Protein AF-A0A6J8EAC5-F1 (afdb_monomer_lite)

Radius of gyration: 39.91 Å; chains: 1; bounding box: 72×38×157 Å

Organism: Mytilus coruscus (NCBI:txid42192)

Secondary structure (DSSP, 8-state):
-HHHHHHHHHHHHHHHHHHHHHHTT-----S-SS--EEES----SHHHHHHHHHHH-SSGGGEEEEEBP--TT-PPPEEEEE----EEPTTEEEEEETTTTEEEEEEPPTTEE--S-EEGGG---TTTTS-SEEPP---STTEEEEE---SSS--EEEE-GGGTEEESSPPPTT---EETTT--EEE---S-TTTEEE-TTS-EEEPPPTTEE--TT-SS-EEPPTT----S------PPP----------PPPP--------------------SSSHHHHHHHHHHHHHHHHHHHHHHHHHHHHHHHHHHHHHHHTSTT--

Foldseek 3Di:
DVVVVVVVVVVVVVVVVVVCVVVVPDDPDLAFPDDKDWDPADDQDPVSLQVVLVVADVDSQQWAWAWADQPPVSDITIIITGGHWDWADWQWAWHAYPVSNHIDTDGFDLQEAGQDIDTNRPCNARPSPGHPGGADDQPPPQKDWPASAGNNGHTKIFGNQQQQKHWPDQDDPPDRIDGPVVTDIDHDDPADPVFWGADSNRDTDGADDPQWHADPPGPDTDGDDPPDDDPDDDDDDDDDDDDDDDDDDDDDDDDDDDDDDDDDDDDDDDDDDDDPPPVVVVVVVVVVVVVVVVVVVVVVVVVVVVVVVVVVVVVVVVVVVPD

pLDDT: mean 74.03, std 21.47, range [26.77, 96.38]

Sequence (323 aa):
MKYINDKKEIIYNILRLLIILHFCGVSDGQGCQQSPKVVASCPQSAYDWIMHAKIVCTESNNYHCLITERHQDNKQNIIECCMKPQNITRGHMPRYNLNKKDLQEIECQEDYYMPTQFPSNRYRDHDVQHCKYMKSNCNMEGMKICNHGSTTTDRSCYCDYKELYVPELPLDPGEHCFSLKDNLCSLRNDCDKNYQELDMMYQCVNICKIGYFRPENEMICRHLPEGTTIAGKVTSEVSVPDNIKPTVKASTPPTSTKDNMVKPEMENQGTKDNHIVALYGVGLVCIATTIGGVVIGIFVLRRYKKASAKKLSMQAQSCDILL

Structure (mmCIF, N/CA/C/O backbone):
data_AF-A0A6J8EAC5-F1
#
_entry.id   AF-A0A6J8EAC5-F1
#
loop_
_atom_site.group_PDB
_atom_site.id
_atom_site.type_symbol
_atom_site.label_atom_id
_atom_site.label_alt_id
_atom_site.label_comp_id
_atom_site.label_asym_id
_atom_site.label_entity_id
_atom_site.label_seq_id
_atom_site.pdbx_PDB_ins_code
_atom_site.Cartn_x
_atom_site.Cartn_y
_atom_site.Cartn_z
_atom_site.occupancy
_atom_site.B_iso_or_equiv
_atom_site.auth_seq_id
_atom_site.auth_comp_id
_atom_site.auth_asym_id
_atom_site.auth_atom_id
_atom_site.pdbx_PDB_model_num
ATOM 1 N N . MET A 1 1 ? -18.678 -19.892 75.626 1.00 50.41 1 MET A N 1
ATOM 2 C CA . MET A 1 1 ? -17.587 -19.917 74.617 1.00 50.41 1 MET A CA 1
ATOM 3 C C . MET A 1 1 ? -18.047 -20.036 73.157 1.00 50.41 1 MET A C 1
ATOM 5 O O . MET A 1 1 ? -17.288 -19.634 72.289 1.00 50.41 1 MET A O 1
ATOM 9 N N . LYS A 1 2 ? -19.276 -20.484 72.847 1.00 47.06 2 LYS A N 1
ATOM 10 C CA . LYS A 1 2 ? -19.769 -20.621 71.455 1.00 47.06 2 LYS A CA 1
ATOM 11 C C . LYS A 1 2 ? -19.897 -19.292 70.677 1.00 47.06 2 LYS A C 1
ATOM 13 O O . LYS A 1 2 ? -19.692 -19.258 69.478 1.00 47.06 2 LYS A O 1
ATOM 18 N N . TYR A 1 3 ? -20.129 -18.183 71.383 1.00 40.34 3 TYR A N 1
ATOM 19 C CA . TYR A 1 3 ? -20.392 -16.858 70.798 1.00 40.34 3 TYR A CA 1
ATOM 20 C C . TYR A 1 3 ? -19.158 -16.138 70.204 1.00 40.34 3 TYR A C 1
ATOM 22 O O . TYR A 1 3 ? -19.299 -15.126 69.522 1.00 40.34 3 TYR A O 1
ATOM 30 N N . ILE A 1 4 ? -17.943 -16.621 70.491 1.00 48.34 4 ILE A N 1
ATOM 31 C CA . ILE A 1 4 ? -16.689 -16.010 70.010 1.00 48.34 4 ILE A CA 1
ATOM 32 C C . ILE A 1 4 ? -16.276 -16.589 68.646 1.00 48.34 4 ILE A C 1
ATOM 34 O O . ILE A 1 4 ? -15.650 -15.881 67.858 1.00 48.34 4 ILE A O 1
ATOM 38 N N . ASN A 1 5 ? -16.673 -17.827 68.329 1.00 51.81 5 ASN A N 1
ATOM 39 C CA . ASN A 1 5 ? -16.356 -18.445 67.038 1.00 51.81 5 ASN A CA 1
ATOM 40 C C . ASN A 1 5 ? -17.147 -17.822 65.877 1.00 51.81 5 ASN A C 1
ATOM 42 O O . ASN A 1 5 ? -16.552 -17.545 64.839 1.00 51.81 5 ASN A O 1
ATOM 46 N N . ASP A 1 6 ? -18.418 -17.468 66.083 1.00 54.91 6 ASP A N 1
ATOM 47 C CA . ASP A 1 6 ? -19.263 -16.901 65.017 1.00 54.91 6 ASP A CA 1
ATOM 48 C C . ASP A 1 6 ? -18.763 -15.530 64.518 1.00 54.91 6 ASP A C 1
ATOM 50 O O . ASP A 1 6 ? -18.907 -15.184 63.347 1.00 54.91 6 ASP A O 1
ATOM 54 N N . LYS A 1 7 ? -18.112 -14.730 65.378 1.00 59.44 7 LYS A N 1
ATOM 55 C CA . LYS A 1 7 ? -17.552 -13.429 64.965 1.00 59.44 7 LYS A CA 1
ATOM 56 C C . LYS A 1 7 ? -16.289 -13.563 64.113 1.00 59.44 7 LYS A C 1
ATOM 58 O O . LYS A 1 7 ? -16.057 -12.712 63.255 1.00 59.44 7 LYS A O 1
ATOM 63 N N . LYS A 1 8 ? -15.481 -14.606 64.331 1.00 68.12 8 LYS A N 1
ATOM 64 C CA . LYS A 1 8 ? -14.262 -14.843 63.540 1.00 68.12 8 LYS A CA 1
ATOM 65 C C . LYS A 1 8 ? -14.602 -15.241 62.108 1.00 68.12 8 LYS A C 1
ATOM 67 O O . LYS A 1 8 ? -13.950 -14.771 61.181 1.00 68.12 8 LYS A O 1
ATOM 72 N N . GLU A 1 9 ? -15.656 -16.029 61.930 1.00 74.38 9 GLU A N 1
ATOM 73 C CA . GLU A 1 9 ? -16.103 -16.479 60.612 1.00 74.38 9 GLU A CA 1
ATOM 74 C C . GLU A 1 9 ? -16.663 -15.322 59.766 1.00 74.38 9 GLU A C 1
ATOM 76 O O . GLU A 1 9 ? -16.347 -15.194 58.583 1.00 74.38 9 GLU A O 1
ATOM 81 N N . ILE A 1 10 ? -17.408 -14.400 60.388 1.00 74.50 10 ILE A N 1
ATOM 82 C CA . ILE A 1 10 ? -17.924 -13.199 59.712 1.00 74.50 10 ILE A CA 1
ATOM 83 C C . ILE A 1 10 ? -16.780 -12.276 59.271 1.00 74.50 10 ILE A C 1
ATOM 85 O O . ILE A 1 10 ? -16.777 -11.807 58.133 1.00 74.50 10 ILE A O 1
ATOM 89 N N . ILE A 1 11 ? -15.790 -12.034 60.138 1.00 78.62 11 ILE A N 1
ATOM 90 C CA . ILE A 1 11 ? -14.633 -11.191 59.794 1.00 78.62 11 ILE A CA 1
ATOM 91 C C . ILE A 1 11 ? -13.816 -11.837 58.672 1.00 78.62 11 ILE A C 1
ATOM 93 O O . ILE A 1 11 ? -13.435 -11.145 57.731 1.00 78.62 11 ILE A O 1
ATOM 97 N N . TYR A 1 12 ? -13.604 -13.155 58.724 1.00 80.81 12 TYR A N 1
ATOM 98 C CA . TYR A 1 12 ? -12.891 -13.893 57.681 1.00 80.81 12 TYR A CA 1
ATOM 99 C C . TYR A 1 12 ? -13.599 -13.800 56.321 1.00 80.81 12 TYR A C 1
ATOM 101 O O . TYR A 1 12 ? -12.957 -13.526 55.308 1.00 80.81 12 TYR A O 1
ATOM 109 N N . ASN A 1 13 ? -14.927 -13.936 56.297 1.00 75.56 13 ASN A N 1
ATOM 110 C CA . ASN A 1 13 ? -15.711 -13.821 55.067 1.00 75.56 13 ASN A CA 1
ATOM 111 C C . ASN A 1 13 ? -15.709 -12.394 54.492 1.00 75.56 13 ASN A C 1
ATOM 113 O O . ASN A 1 13 ? -15.615 -12.237 53.276 1.00 75.56 13 ASN A O 1
ATOM 117 N N . ILE A 1 14 ? -15.736 -11.357 55.338 1.00 79.62 14 ILE A N 1
ATOM 118 C CA . ILE A 1 14 ? -15.609 -9.958 54.890 1.00 79.62 14 ILE A CA 1
ATOM 119 C C . ILE A 1 14 ? -14.205 -9.691 54.335 1.00 79.62 14 ILE A C 1
ATOM 121 O O . ILE A 1 14 ? -14.078 -9.097 53.265 1.00 79.62 14 ILE A O 1
ATOM 125 N N . LEU A 1 15 ? -13.153 -10.164 55.011 1.00 81.56 15 LEU A N 1
ATOM 126 C CA . LEU A 1 15 ? -11.775 -9.994 54.544 1.00 81.56 15 LEU A CA 1
ATOM 127 C C . LEU A 1 15 ? -11.549 -10.711 53.207 1.00 81.56 15 LEU A C 1
ATOM 129 O O . LEU A 1 15 ? -10.947 -10.147 52.300 1.00 81.56 15 LEU A O 1
ATOM 133 N N . ARG A 1 16 ? -12.091 -11.925 53.053 1.00 79.25 16 ARG A N 1
ATOM 134 C CA . ARG A 1 16 ? -12.040 -12.687 51.800 1.00 79.25 16 ARG A CA 1
ATOM 135 C C . ARG A 1 16 ? -12.755 -11.954 50.665 1.00 79.25 16 ARG A C 1
ATOM 137 O O . ARG A 1 16 ? -12.235 -11.922 49.555 1.00 79.25 16 ARG A O 1
ATOM 144 N N . LEU A 1 17 ? -13.899 -11.324 50.942 1.00 72.88 17 LEU A N 1
ATOM 145 C CA . LEU A 1 17 ? -14.623 -10.516 49.958 1.00 72.88 17 LEU A CA 1
ATOM 146 C C . LEU A 1 17 ? -13.822 -9.271 49.543 1.00 72.88 17 LEU A C 1
ATOM 148 O O . LEU A 1 17 ? -13.752 -8.957 48.360 1.00 72.88 17 LEU A O 1
ATOM 152 N N . LEU A 1 18 ? -13.180 -8.593 50.500 1.00 72.94 18 LEU A N 1
ATOM 153 C CA . LEU A 1 18 ? -12.336 -7.421 50.240 1.00 72.94 18 LEU A CA 1
ATOM 154 C C . LEU A 1 18 ? -11.072 -7.779 49.449 1.00 72.94 18 LEU A C 1
ATOM 156 O O . LEU A 1 18 ? -10.700 -7.042 48.543 1.00 72.94 18 LEU A O 1
ATOM 160 N N . ILE A 1 19 ? -10.456 -8.929 49.737 1.00 71.81 19 ILE A N 1
ATOM 161 C CA . ILE A 1 19 ? -9.318 -9.463 48.977 1.00 71.81 19 ILE A CA 1
ATOM 162 C C . ILE A 1 19 ? -9.752 -9.797 47.544 1.00 71.81 19 ILE A C 1
ATOM 164 O O . ILE A 1 19 ? -9.085 -9.380 46.605 1.00 71.81 19 ILE A O 1
ATOM 168 N N . ILE A 1 20 ? -10.894 -10.466 47.343 1.00 65.75 20 ILE A N 1
ATOM 169 C CA . ILE A 1 20 ? -11.421 -10.741 45.993 1.00 65.75 20 ILE A CA 1
ATOM 170 C C . ILE A 1 20 ? -11.697 -9.429 45.239 1.00 65.75 20 ILE A C 1
ATOM 172 O O . ILE A 1 20 ? -11.328 -9.304 44.076 1.00 65.75 20 ILE A O 1
ATOM 176 N N . LEU A 1 21 ? -12.267 -8.420 45.903 1.00 56.34 21 LEU A N 1
ATOM 177 C CA . LEU A 1 21 ? -12.517 -7.106 45.301 1.00 56.34 21 LEU A CA 1
ATOM 178 C C . LEU A 1 21 ? -11.226 -6.339 44.964 1.00 56.34 21 LEU A C 1
ATOM 180 O O . LEU A 1 21 ? -11.194 -5.637 43.958 1.00 56.34 21 LEU A O 1
ATOM 184 N N . HIS A 1 22 ? -10.163 -6.473 45.761 1.00 55.34 22 HIS A N 1
ATOM 185 C CA . HIS A 1 22 ? -8.866 -5.845 45.476 1.00 55.34 22 HIS A CA 1
ATOM 186 C C . HIS A 1 22 ? -8.082 -6.569 44.374 1.00 55.34 22 HIS A C 1
ATOM 188 O O . HIS A 1 22 ? -7.574 -5.919 43.466 1.00 55.34 22 HIS A O 1
ATOM 194 N N . PHE A 1 23 ? -8.014 -7.902 44.402 1.00 51.19 23 PHE A N 1
ATOM 195 C CA . PHE A 1 23 ? -7.230 -8.669 43.427 1.00 51.19 23 PHE A CA 1
ATOM 196 C C . PHE A 1 23 ? -7.932 -8.840 42.073 1.00 51.19 23 PHE A C 1
ATOM 198 O O . PHE A 1 23 ? -7.253 -9.001 41.064 1.00 51.19 23 PHE A O 1
ATOM 205 N N . CYS A 1 24 ? -9.262 -8.729 42.001 1.00 47.31 24 CYS A N 1
ATOM 206 C CA . CYS A 1 24 ? -9.967 -8.641 40.717 1.00 47.31 24 CYS A CA 1
ATOM 207 C C . CYS A 1 24 ? -10.002 -7.215 40.130 1.00 47.31 24 CYS A C 1
ATOM 209 O O . CYS A 1 24 ? -10.423 -7.054 38.988 1.00 47.31 24 CYS A O 1
ATOM 211 N N . GLY A 1 25 ? -9.579 -6.189 40.882 1.00 41.72 25 GLY A N 1
ATOM 212 C CA . GLY A 1 25 ? -9.633 -4.782 40.464 1.00 41.72 25 GLY A CA 1
ATOM 213 C C . GLY A 1 25 ? -8.351 -4.224 39.836 1.00 41.72 25 GLY A C 1
ATOM 214 O O . GLY A 1 25 ? -8.406 -3.176 39.201 1.00 41.72 25 GLY A O 1
ATOM 215 N N . VAL A 1 26 ? -7.210 -4.905 39.980 1.00 40.75 26 VAL A N 1
ATOM 216 C CA . VAL A 1 26 ? -5.909 -4.429 39.475 1.00 40.75 26 VAL A CA 1
ATOM 217 C C . VAL A 1 26 ? -5.370 -5.425 38.458 1.00 40.75 26 VAL A C 1
ATOM 219 O O . VAL A 1 26 ? -4.472 -6.217 38.721 1.00 40.75 26 VAL A O 1
ATOM 222 N N . SER A 1 27 ? -5.980 -5.419 37.278 1.00 42.47 27 SER A N 1
ATOM 223 C CA . SER A 1 27 ? -5.312 -5.906 36.076 1.00 42.47 27 SER A CA 1
ATOM 224 C C . SER A 1 27 ? -4.815 -4.672 35.333 1.00 42.47 27 SER A C 1
ATOM 226 O O . SER A 1 27 ? -5.574 -4.081 34.572 1.00 42.47 27 SER A O 1
ATOM 228 N N . ASP A 1 28 ? -3.546 -4.301 35.507 1.00 40.62 28 ASP A N 1
ATOM 229 C CA . ASP A 1 28 ? -2.833 -3.334 34.646 1.00 40.62 28 ASP A CA 1
ATOM 230 C C . ASP A 1 28 ? -2.599 -3.892 33.223 1.00 40.62 28 ASP A C 1
ATOM 232 O O . ASP A 1 28 ? -1.640 -3.561 32.527 1.00 40.62 28 ASP A O 1
ATOM 236 N N . GLY A 1 29 ? -3.484 -4.779 32.770 1.00 42.41 29 GLY A N 1
ATOM 237 C CA . GLY A 1 29 ? -3.500 -5.263 31.411 1.00 42.41 29 GLY A CA 1
ATOM 238 C C . GLY A 1 29 ? -4.110 -4.188 30.533 1.00 42.41 29 GLY A C 1
ATOM 239 O O . GLY A 1 29 ? -5.258 -3.794 30.726 1.00 42.41 29 GLY A O 1
ATOM 240 N N . GLN A 1 30 ? -3.378 -3.793 29.498 1.00 51.53 30 GLN A N 1
ATOM 241 C CA . GLN A 1 30 ? -3.865 -3.069 28.319 1.00 51.53 30 GLN A CA 1
ATOM 242 C C . GLN A 1 30 ? -4.931 -3.864 27.522 1.00 51.53 30 GLN A C 1
ATOM 244 O O . GLN A 1 30 ? -5.083 -3.682 26.317 1.00 51.53 30 GLN A O 1
ATOM 249 N N . GLY A 1 31 ? -5.647 -4.776 28.180 1.00 51.94 31 GLY A N 1
ATOM 250 C CA . GLY A 1 31 ? -6.733 -5.553 27.626 1.00 51.94 31 GLY A CA 1
ATOM 251 C C . GLY A 1 31 ? -8.043 -4.779 27.663 1.00 51.94 31 GLY A C 1
ATOM 252 O O . GLY A 1 31 ? -8.176 -3.716 28.272 1.00 51.94 31 GLY A O 1
ATOM 253 N N . CYS A 1 32 ? -9.027 -5.321 26.967 1.00 53.94 32 CYS A N 1
ATOM 254 C CA . CYS A 1 32 ? -10.319 -4.684 26.803 1.00 53.94 32 CYS A CA 1
ATOM 255 C C . CYS A 1 32 ? -11.001 -4.470 28.164 1.00 53.94 32 CYS A C 1
ATOM 257 O O . CYS A 1 32 ? -11.176 -5.420 28.926 1.00 53.94 32 CYS A O 1
ATOM 259 N N . GLN A 1 33 ? -11.428 -3.235 28.454 1.00 57.44 33 GLN A N 1
ATOM 260 C CA . GLN A 1 33 ? -12.152 -2.897 29.694 1.00 57.44 33 GLN A CA 1
ATOM 261 C C . GLN A 1 33 ? -13.491 -3.647 29.807 1.00 57.44 33 GLN A C 1
ATOM 263 O O . GLN A 1 33 ? -14.035 -3.807 30.896 1.00 57.44 33 GLN A O 1
ATOM 268 N N . GLN A 1 34 ? -14.008 -4.122 28.673 1.00 65.06 34 GLN A N 1
ATOM 269 C CA . GLN A 1 34 ? -15.139 -5.034 28.563 1.00 65.06 34 GLN A CA 1
ATOM 270 C C . GLN A 1 34 ? -14.709 -6.284 27.792 1.00 65.06 34 GLN A C 1
ATOM 272 O O . GLN A 1 34 ? -13.817 -6.217 26.947 1.00 65.06 34 GLN A O 1
ATOM 277 N N . SER A 1 35 ? -15.348 -7.424 28.064 1.00 72.69 35 SER A N 1
ATOM 278 C CA . SER A 1 35 ? -15.047 -8.666 27.341 1.00 72.69 35 SER A CA 1
ATOM 279 C C . SER A 1 35 ? -15.262 -8.476 25.830 1.00 72.69 35 SER A C 1
ATOM 281 O O . SER A 1 35 ? -16.306 -7.942 25.453 1.00 72.69 35 SER A O 1
ATOM 283 N N . PRO A 1 36 ? -14.315 -8.901 24.968 1.00 84.94 36 PRO A N 1
ATOM 284 C CA . PRO A 1 36 ? -14.463 -8.803 23.519 1.00 84.94 36 PRO A CA 1
ATOM 285 C C . PRO A 1 36 ? -15.744 -9.488 23.049 1.00 84.94 36 PRO A C 1
ATOM 287 O O . PRO A 1 36 ? -16.059 -10.596 23.495 1.00 84.94 36 PRO A O 1
ATOM 290 N N . LYS A 1 37 ? -16.467 -8.849 22.131 1.00 89.00 37 LYS A N 1
ATOM 291 C CA . LYS A 1 37 ? -17.713 -9.378 21.573 1.00 89.00 37 LYS A CA 1
ATOM 292 C C . LYS A 1 37 ? -17.513 -9.728 20.106 1.00 89.00 37 LYS A C 1
ATOM 294 O O . LYS A 1 37 ? -17.143 -8.864 19.324 1.00 89.00 37 LYS A O 1
ATOM 299 N N . VAL A 1 38 ? -17.793 -10.972 19.723 1.00 89.06 38 VAL A N 1
ATOM 300 C CA . VAL A 1 38 ? -17.801 -11.377 18.309 1.00 89.06 38 VAL A CA 1
ATOM 301 C C . VAL A 1 38 ? -19.020 -10.769 17.613 1.00 89.06 38 VAL A C 1
ATOM 303 O O . VAL A 1 38 ? -20.137 -10.852 18.131 1.00 89.06 38 VAL A O 1
ATOM 306 N N . VAL A 1 39 ? -18.808 -10.170 16.444 1.00 89.69 39 VAL A N 1
ATOM 307 C CA . VAL A 1 39 ? -19.848 -9.543 15.620 1.00 89.69 39 VAL A CA 1
ATOM 308 C C . VAL A 1 39 ? -19.752 -9.999 14.167 1.00 89.69 39 VAL A C 1
ATOM 310 O O . VAL A 1 39 ? -18.729 -10.523 13.733 1.00 89.69 39 VAL A O 1
ATOM 313 N N . ALA A 1 40 ? -20.833 -9.806 13.411 1.00 86.88 40 ALA A N 1
ATOM 314 C CA . ALA A 1 40 ? -20.882 -10.169 11.996 1.00 86.88 40 ALA A CA 1
ATOM 315 C C . ALA A 1 40 ? -20.128 -9.174 11.095 1.00 86.88 40 ALA A C 1
ATOM 317 O O . ALA A 1 40 ? -19.573 -9.572 10.077 1.00 86.88 40 ALA A O 1
ATOM 318 N N . SER A 1 41 ? -20.112 -7.889 11.458 1.00 87.56 41 SER A N 1
ATOM 319 C CA . SER A 1 41 ? -19.508 -6.818 10.662 1.00 87.56 41 SER A CA 1
ATOM 320 C C . SER A 1 41 ? -19.226 -5.587 11.516 1.00 87.56 41 SER A C 1
ATOM 322 O O . SER A 1 41 ? -19.943 -5.332 12.483 1.00 87.56 41 SER A O 1
ATOM 324 N N . CYS A 1 42 ? -18.242 -4.786 11.112 1.00 88.88 42 CYS A N 1
ATOM 325 C CA . CYS A 1 42 ? -18.003 -3.474 11.707 1.00 88.88 42 CYS A CA 1
ATOM 326 C C . CYS A 1 42 ? -18.975 -2.407 11.174 1.00 88.88 42 CYS A C 1
ATOM 328 O O . CYS A 1 42 ? -19.500 -2.563 10.064 1.00 88.88 42 CYS A O 1
ATOM 330 N N . PRO A 1 43 ? -19.194 -1.308 11.925 1.00 89.50 43 PRO A N 1
ATOM 331 C CA . PRO A 1 43 ? -19.920 -0.144 11.425 1.00 89.50 43 PRO A CA 1
ATOM 332 C C . PRO A 1 43 ? -19.289 0.386 10.133 1.00 89.50 43 PRO A C 1
ATOM 334 O O . PRO A 1 43 ? -18.076 0.576 10.072 1.00 89.50 43 PRO A O 1
ATOM 337 N N . GLN A 1 44 ? -20.115 0.622 9.114 1.00 86.00 44 GLN A N 1
ATOM 338 C CA . GLN A 1 44 ? -19.647 0.943 7.760 1.00 86.00 44 GLN A CA 1
ATOM 339 C C . GLN A 1 44 ? -19.443 2.446 7.541 1.00 86.00 44 GLN A C 1
ATOM 341 O O . GLN A 1 44 ? -18.589 2.845 6.761 1.00 86.00 44 GLN A O 1
ATOM 346 N N . SER A 1 45 ? -20.206 3.306 8.222 1.00 87.06 45 SER A N 1
ATOM 347 C CA . SER A 1 45 ? -20.050 4.756 8.101 1.00 87.06 45 SER A CA 1
ATOM 348 C C . SER A 1 45 ? -19.329 5.357 9.307 1.00 87.06 45 SER A C 1
ATOM 350 O O . SER A 1 45 ? -19.379 4.840 10.426 1.00 87.06 45 SER A O 1
ATOM 352 N N . ALA A 1 46 ? -18.686 6.511 9.106 1.00 85.69 46 ALA A N 1
ATOM 353 C CA . ALA A 1 46 ? -18.068 7.253 10.203 1.00 85.69 46 ALA A CA 1
ATOM 354 C C . ALA A 1 46 ? -19.090 7.678 11.274 1.00 85.69 46 ALA A C 1
ATOM 356 O O . ALA A 1 46 ? -18.744 7.742 12.454 1.00 85.69 46 ALA A O 1
ATOM 357 N N . TYR A 1 47 ? -20.334 7.958 10.870 1.00 89.06 47 TYR A N 1
ATOM 358 C CA . TYR A 1 47 ? -21.417 8.309 11.784 1.00 89.06 47 TYR A CA 1
ATOM 359 C C . TYR A 1 47 ? -21.835 7.108 12.641 1.00 89.06 47 TYR A C 1
ATOM 361 O O . TYR A 1 47 ? -21.849 7.216 13.869 1.00 89.06 47 TYR A O 1
ATOM 369 N N . ASP A 1 48 ? -22.077 5.952 12.012 1.00 90.06 48 ASP A N 1
ATOM 370 C CA . ASP A 1 48 ? -22.445 4.717 12.716 1.00 90.06 48 ASP A CA 1
ATOM 371 C C . ASP A 1 48 ? -21.340 4.288 13.671 1.00 90.06 48 ASP A C 1
ATOM 373 O O . ASP A 1 48 ? -21.619 3.909 14.802 1.00 90.06 48 ASP A O 1
ATOM 377 N N . TRP A 1 49 ? -20.077 4.430 13.259 1.00 89.44 49 TRP A N 1
ATOM 378 C CA . TRP A 1 49 ? -18.933 4.160 14.122 1.00 89.44 49 TRP A CA 1
ATOM 379 C C . TRP A 1 49 ? -18.981 4.988 15.406 1.00 89.44 49 TRP A C 1
ATOM 381 O O . TRP A 1 49 ? -18.810 4.450 16.495 1.00 89.44 49 TRP A O 1
ATOM 391 N N . ILE A 1 50 ? -19.227 6.297 15.300 1.00 89.19 50 ILE A N 1
ATOM 392 C CA . ILE A 1 50 ? -19.279 7.194 16.464 1.00 89.19 50 ILE A CA 1
ATOM 393 C C . ILE A 1 50 ? -20.468 6.851 17.364 1.00 89.19 50 ILE A C 1
ATOM 395 O O . ILE A 1 50 ? -20.322 6.835 18.588 1.00 89.19 50 ILE A O 1
ATOM 399 N N . MET A 1 51 ? -21.639 6.599 16.780 1.00 91.81 51 MET A N 1
ATOM 400 C CA . MET A 1 51 ? -22.845 6.274 17.542 1.00 91.81 51 MET A CA 1
ATOM 401 C C . MET A 1 51 ? -22.715 4.925 18.244 1.00 91.81 51 MET A C 1
ATOM 403 O O . MET A 1 51 ? -22.972 4.830 19.443 1.00 91.81 51 MET A O 1
ATOM 407 N N . HIS A 1 52 ? -22.234 3.912 17.531 1.00 91.44 52 HIS A N 1
ATOM 408 C CA . HIS A 1 52 ? -22.014 2.576 18.072 1.00 91.44 52 HIS A CA 1
ATOM 409 C C . HIS A 1 52 ? -20.926 2.572 19.148 1.00 91.44 52 HIS A C 1
ATOM 411 O O . HIS A 1 52 ? -21.119 2.000 20.220 1.00 91.44 52 HIS A O 1
ATOM 417 N N . ALA A 1 53 ? -19.837 3.318 18.943 1.00 92.00 53 ALA A N 1
ATOM 418 C CA . ALA A 1 53 ? -18.776 3.475 19.934 1.00 92.00 53 ALA A CA 1
ATOM 419 C C . ALA A 1 53 ? -19.277 4.041 21.273 1.00 92.00 53 ALA A C 1
ATOM 421 O O . ALA A 1 53 ? -18.788 3.621 22.317 1.00 92.00 53 ALA A O 1
ATOM 422 N N . LYS A 1 54 ? -20.254 4.962 21.260 1.00 91.62 54 LYS A N 1
ATOM 423 C CA . LYS A 1 54 ? -20.877 5.514 22.482 1.00 91.62 54 LYS A CA 1
ATOM 424 C C . LYS A 1 54 ? -21.788 4.518 23.203 1.00 91.62 54 LYS A C 1
ATOM 426 O O . LYS A 1 54 ? -22.017 4.671 24.398 1.00 91.62 54 LYS A O 1
ATOM 431 N N . ILE A 1 55 ? -22.348 3.551 22.476 1.00 90.31 55 ILE A N 1
ATOM 432 C CA . ILE A 1 55 ? -23.210 2.504 23.040 1.00 90.31 55 ILE A CA 1
ATOM 433 C C . ILE A 1 55 ? -22.352 1.410 23.678 1.00 90.31 55 ILE A C 1
ATOM 435 O O . ILE A 1 55 ? -22.678 0.920 24.756 1.00 90.31 55 ILE A O 1
ATOM 439 N N . VAL A 1 56 ? -21.260 1.030 23.011 1.00 89.44 56 VAL A N 1
ATOM 440 C CA . VAL A 1 56 ? -20.398 -0.079 23.437 1.00 89.44 56 VAL A CA 1
ATOM 441 C C . VAL A 1 56 ? -19.391 0.367 24.502 1.00 89.44 56 VAL A C 1
ATOM 443 O O . VAL A 1 56 ? -19.232 -0.306 25.519 1.00 89.44 56 VAL A O 1
ATOM 446 N N . CYS A 1 57 ? -18.731 1.512 24.312 1.00 89.75 57 CYS A N 1
ATOM 447 C CA . CYS A 1 57 ? -17.660 1.977 25.190 1.00 89.75 57 CYS A CA 1
ATOM 448 C C . CYS A 1 57 ? -18.050 3.236 25.971 1.00 89.75 57 CYS A C 1
ATOM 450 O O . CYS A 1 57 ? -18.644 4.163 25.428 1.00 89.75 57 CYS A O 1
ATOM 452 N N . THR A 1 58 ? -17.613 3.314 27.233 1.00 87.44 58 THR A N 1
ATOM 453 C CA . THR A 1 58 ? -17.742 4.524 28.068 1.00 87.44 58 THR A CA 1
ATOM 454 C C . THR A 1 58 ? -17.054 5.728 27.422 1.00 87.44 58 THR A C 1
ATOM 456 O O . THR A 1 58 ? -17.570 6.841 27.441 1.00 87.44 58 THR A O 1
ATOM 459 N N . GLU A 1 59 ? -15.891 5.489 26.814 1.00 88.50 59 GLU A N 1
ATOM 460 C CA . GLU A 1 59 ? -15.165 6.462 26.007 1.00 88.50 59 GLU A CA 1
ATOM 461 C C . GLU A 1 59 ? -15.184 6.000 24.550 1.00 88.50 59 GLU A C 1
ATOM 463 O O . GLU A 1 59 ? -14.547 5.006 24.195 1.00 88.50 59 GLU A O 1
ATOM 468 N N . SER A 1 60 ? -15.875 6.742 23.681 1.00 87.38 60 SER A N 1
ATOM 469 C CA . SER A 1 60 ? -16.007 6.391 22.259 1.00 87.38 60 SER A CA 1
ATOM 470 C C . SER A 1 60 ? -14.662 6.297 21.531 1.00 87.38 60 SER A C 1
ATOM 472 O O . SER A 1 60 ? -14.539 5.588 20.537 1.00 87.38 60 SER A O 1
ATOM 474 N N . ASN A 1 61 ? -13.635 6.989 22.030 1.00 90.00 61 ASN A N 1
ATOM 475 C CA . ASN A 1 61 ? -12.286 6.933 21.472 1.00 90.00 61 ASN A CA 1
ATOM 476 C C . ASN A 1 61 ? -11.588 5.590 21.732 1.00 90.00 61 ASN A C 1
ATOM 478 O O . ASN A 1 61 ? -10.642 5.277 21.019 1.00 90.00 61 ASN A O 1
ATOM 482 N N . ASN A 1 62 ? -12.052 4.788 22.690 1.00 92.19 62 ASN A N 1
ATOM 483 C CA . ASN A 1 62 ? -11.473 3.478 22.994 1.00 92.19 62 ASN A CA 1
ATOM 484 C C . ASN A 1 62 ? -12.119 2.347 22.181 1.00 92.19 62 ASN A C 1
ATOM 486 O O . ASN A 1 62 ? -11.699 1.195 22.274 1.00 92.19 62 ASN A O 1
ATOM 490 N N . TYR A 1 63 ? -13.147 2.650 21.390 1.00 92.62 63 TYR A N 1
ATOM 491 C CA . TYR A 1 63 ? -13.835 1.649 20.591 1.00 92.62 63 TYR A CA 1
ATOM 492 C C . TYR A 1 63 ? -12.984 1.177 19.411 1.00 92.62 63 TYR A C 1
ATOM 494 O O . TYR A 1 63 ? -12.437 1.981 18.650 1.00 92.62 63 TYR A O 1
ATOM 502 N N . HIS A 1 64 ? -12.929 -0.139 19.253 1.00 92.25 64 HIS A N 1
ATOM 503 C CA . HIS A 1 64 ? -12.268 -0.830 18.161 1.00 92.25 64 HIS A CA 1
ATOM 504 C C . HIS A 1 64 ? -13.199 -1.898 17.599 1.00 92.25 64 HIS A C 1
ATOM 506 O O . HIS A 1 64 ? -13.899 -2.580 18.350 1.00 92.25 64 HIS A O 1
ATOM 512 N N . CYS A 1 65 ? -13.141 -2.078 16.284 1.00 91.50 65 CYS A N 1
ATOM 513 C CA . CYS A 1 65 ? -13.728 -3.217 15.602 1.00 91.50 65 CYS A CA 1
ATOM 514 C C . CYS A 1 65 ? -12.648 -3.841 14.718 1.00 91.50 65 CYS A C 1
ATOM 516 O O . CYS A 1 65 ? -12.207 -3.223 13.751 1.00 91.50 65 CYS A O 1
ATOM 518 N N . LEU A 1 66 ? -12.138 -5.002 15.127 1.00 91.12 66 LEU A N 1
ATOM 519 C CA . LEU A 1 66 ? -10.913 -5.602 14.594 1.00 91.12 66 LEU A CA 1
ATOM 520 C C . LEU A 1 66 ? -11.154 -7.059 14.227 1.00 91.12 66 LEU A C 1
ATOM 522 O O . LEU A 1 66 ? -11.971 -7.740 14.844 1.00 91.12 66 LEU A O 1
ATOM 526 N N . ILE A 1 67 ? -10.390 -7.566 13.266 1.00 89.44 67 ILE A N 1
ATOM 527 C CA . ILE A 1 67 ? -10.346 -9.004 13.011 1.00 89.44 67 ILE A CA 1
ATOM 528 C C . ILE A 1 67 ? -9.431 -9.708 14.010 1.00 89.44 67 ILE A C 1
ATOM 530 O O . ILE A 1 67 ? -8.414 -9.167 14.459 1.00 89.44 67 ILE A O 1
ATOM 534 N N . THR A 1 68 ? -9.785 -10.944 14.335 1.00 87.50 68 THR A N 1
ATOM 535 C CA . THR A 1 68 ? -8.943 -11.828 15.133 1.00 87.50 68 THR A CA 1
ATOM 536 C C . THR A 1 68 ? -7.883 -12.495 14.270 1.00 87.50 68 THR A C 1
ATOM 538 O O . THR A 1 68 ? -8.011 -12.616 13.047 1.00 87.50 68 THR A O 1
ATOM 541 N N . GLU A 1 69 ? -6.842 -12.996 14.924 1.00 76.19 69 GLU A N 1
ATOM 542 C CA . GLU A 1 69 ? -5.946 -13.963 14.302 1.00 76.19 69 GLU A CA 1
ATOM 543 C C . GLU A 1 69 ? -6.732 -15.190 13.804 1.00 76.19 69 GLU A C 1
ATOM 545 O O . GLU A 1 69 ? -7.744 -15.596 14.390 1.00 76.19 69 GLU A O 1
ATOM 550 N N . ARG A 1 70 ? -6.289 -15.749 12.674 1.00 67.56 70 ARG A N 1
ATOM 551 C CA . ARG A 1 70 ? -6.897 -16.924 12.052 1.00 67.56 70 ARG A CA 1
ATOM 552 C C . ARG A 1 70 ? -6.516 -18.135 12.909 1.00 67.56 70 ARG A C 1
ATOM 554 O O . ARG A 1 70 ? -5.375 -18.580 12.867 1.00 67.56 70 ARG A O 1
ATOM 561 N N . HIS A 1 71 ? -7.442 -18.620 13.736 1.00 55.41 71 HIS A N 1
ATOM 562 C CA . HIS A 1 71 ? -7.206 -19.820 14.545 1.00 55.41 71 HIS A CA 1
ATOM 563 C C . HIS A 1 71 ? -7.273 -21.085 13.670 1.00 55.41 71 HIS A C 1
ATOM 565 O O . HIS A 1 71 ? -7.724 -21.013 12.528 1.00 55.41 71 HIS A O 1
ATOM 571 N N . GLN A 1 72 ? -6.836 -22.230 14.210 1.00 49.41 72 GLN A N 1
ATOM 572 C CA . GLN A 1 72 ? -6.709 -23.544 13.541 1.00 49.41 72 GLN A CA 1
ATOM 573 C C . GLN A 1 72 ? -7.873 -23.950 12.611 1.00 49.41 72 GLN A C 1
ATOM 575 O O . GLN A 1 72 ? -7.643 -24.666 11.642 1.00 49.41 72 GLN A O 1
ATOM 580 N N . ASP A 1 73 ? -9.084 -23.438 12.834 1.00 55.59 73 ASP A N 1
ATOM 581 C CA . ASP A 1 73 ? -10.266 -23.692 11.998 1.00 55.59 73 ASP A CA 1
ATOM 582 C C . ASP A 1 73 ? -10.360 -22.796 10.746 1.00 55.59 73 ASP A C 1
ATOM 584 O O . ASP A 1 73 ? -11.392 -22.754 10.074 1.00 55.59 73 ASP A O 1
ATOM 588 N N . ASN A 1 74 ? -9.311 -22.028 10.440 1.00 60.47 74 ASN A N 1
ATOM 589 C CA . ASN A 1 74 ? -9.213 -21.085 9.322 1.00 60.47 74 ASN A CA 1
ATOM 590 C C . ASN A 1 74 ? -10.245 -19.932 9.332 1.00 60.47 74 ASN A C 1
ATOM 592 O O . ASN A 1 74 ? -10.324 -19.156 8.376 1.00 60.47 74 ASN A O 1
ATOM 596 N N . LYS A 1 75 ? -11.020 -19.780 10.413 1.00 66.75 75 LYS A N 1
ATOM 597 C CA . LYS A 1 75 ? -12.043 -18.735 10.552 1.00 66.75 75 LYS A CA 1
ATOM 598 C C . LYS A 1 75 ? -11.454 -17.468 11.168 1.00 66.75 75 LYS A C 1
ATOM 600 O O . LYS A 1 75 ? -10.901 -17.494 12.265 1.00 66.75 75 LYS A O 1
ATOM 605 N N . GLN A 1 76 ? -11.595 -16.353 10.455 1.00 76.69 76 GLN A N 1
ATOM 606 C CA . GLN A 1 76 ? -11.417 -15.012 11.008 1.00 76.69 76 GLN A CA 1
ATOM 607 C C . GLN A 1 76 ? -12.740 -14.561 11.619 1.00 76.69 76 GLN A C 1
ATOM 609 O O . GLN A 1 76 ? -13.774 -14.611 10.956 1.00 76.69 76 GLN A O 1
ATOM 614 N N . ASN A 1 77 ? -12.698 -14.112 12.870 1.00 86.75 77 ASN A N 1
ATOM 615 C CA . ASN A 1 77 ? -13.835 -13.466 13.511 1.00 86.75 77 ASN A CA 1
ATOM 616 C C . ASN A 1 77 ? -13.616 -11.956 13.513 1.00 86.75 77 ASN A C 1
ATOM 618 O O . ASN A 1 77 ? -12.482 -11.492 13.630 1.00 86.75 77 ASN A O 1
ATOM 622 N N . ILE A 1 78 ? -14.701 -11.197 13.423 1.00 89.31 78 ILE A N 1
ATOM 623 C CA . ILE A 1 78 ? -14.687 -9.764 13.706 1.00 89.31 78 ILE A CA 1
ATOM 624 C C . ILE A 1 78 ? -15.099 -9.596 15.160 1.00 89.31 78 ILE A C 1
ATOM 626 O O . ILE A 1 78 ? -16.054 -10.225 15.622 1.00 89.31 78 ILE A O 1
ATOM 630 N N . ILE A 1 79 ? -14.366 -8.769 15.891 1.00 90.38 79 ILE A N 1
ATOM 631 C CA . ILE A 1 79 ? -14.648 -8.489 17.287 1.00 90.38 79 ILE A CA 1
ATOM 632 C C . ILE A 1 79 ? -14.756 -6.995 17.554 1.00 90.38 79 ILE A C 1
ATOM 634 O O . ILE A 1 79 ? -14.024 -6.181 16.995 1.00 90.38 79 ILE A O 1
ATOM 638 N N . GLU A 1 80 ? -15.636 -6.655 18.480 1.00 91.75 80 GLU A N 1
ATOM 639 C CA . GLU A 1 80 ? -15.744 -5.331 19.067 1.00 91.75 80 GLU A CA 1
ATOM 640 C C . GLU A 1 80 ? -15.124 -5.340 20.454 1.00 91.75 80 GLU A C 1
ATOM 642 O O . GLU A 1 80 ? -15.323 -6.271 21.247 1.00 91.75 80 GLU A O 1
ATOM 647 N N . CYS A 1 81 ? -14.369 -4.291 20.759 1.00 91.00 81 CYS A N 1
ATOM 648 C CA . CYS A 1 81 ? -13.771 -4.138 22.070 1.00 91.00 81 CYS A CA 1
ATOM 649 C C . CYS A 1 81 ? -13.462 -2.683 22.434 1.00 91.00 81 CYS A C 1
ATOM 651 O O . CYS A 1 81 ? -13.350 -1.809 21.575 1.00 91.00 81 CYS A O 1
ATOM 653 N N . CYS A 1 82 ? -13.313 -2.439 23.739 1.00 91.75 82 CYS A N 1
ATOM 654 C CA . CYS A 1 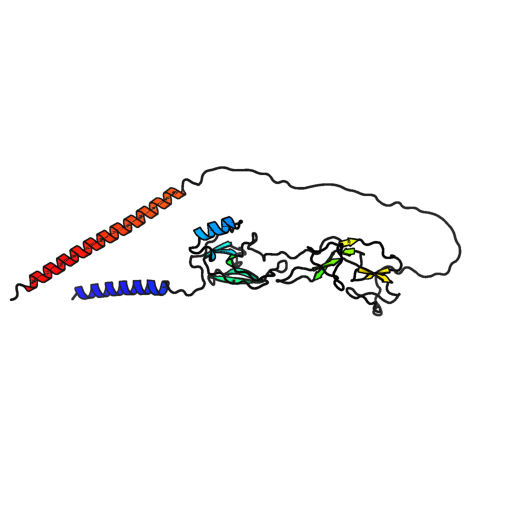82 ? -12.964 -1.138 24.302 1.00 91.75 82 CYS A CA 1
ATOM 655 C C . CYS A 1 82 ? -11.553 -1.189 24.893 1.00 91.75 82 CYS A C 1
ATOM 657 O O . CYS A 1 82 ? -11.361 -1.752 25.971 1.00 91.75 82 CYS A O 1
ATOM 659 N N . MET A 1 83 ? -10.577 -0.599 24.211 1.00 91.00 83 MET A N 1
ATOM 660 C CA . MET A 1 83 ? -9.177 -0.539 24.639 1.00 91.00 83 MET A CA 1
ATOM 661 C C . MET A 1 83 ? -8.559 0.816 24.297 1.00 91.00 83 MET A C 1
ATOM 663 O O . MET A 1 83 ? -9.038 1.520 23.409 1.00 91.00 83 MET A O 1
ATOM 667 N N . LYS A 1 84 ? -7.485 1.196 24.991 1.00 91.94 84 LYS A N 1
ATOM 668 C CA . LYS A 1 84 ? -6.775 2.439 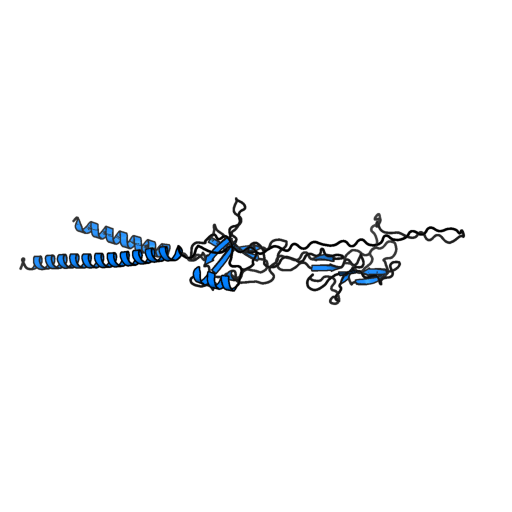24.669 1.00 91.94 84 LYS A CA 1
ATOM 669 C C . LYS A 1 84 ? -6.159 2.334 23.265 1.00 91.94 84 LYS A C 1
ATOM 671 O O . LYS A 1 84 ? -5.516 1.322 22.987 1.00 91.94 84 LYS A O 1
ATOM 676 N N . PRO A 1 85 ? -6.321 3.350 22.397 1.00 92.12 85 PRO A N 1
ATOM 677 C CA . PRO A 1 85 ? -5.714 3.340 21.073 1.00 92.12 85 PRO A CA 1
ATOM 678 C C . PRO A 1 85 ? -4.191 3.226 21.145 1.00 92.12 85 PRO A C 1
ATOM 680 O O . PRO A 1 85 ? -3.551 3.901 21.952 1.00 92.12 85 PRO A O 1
ATOM 683 N N . GLN A 1 86 ? -3.625 2.410 20.263 1.00 93.44 86 GLN A N 1
ATOM 684 C CA . GLN A 1 86 ? -2.186 2.265 20.066 1.00 93.44 86 GLN A CA 1
ATOM 685 C C . GLN A 1 86 ? -1.804 2.816 18.692 1.00 93.44 86 GLN A C 1
ATOM 687 O O . GLN A 1 86 ? -2.603 2.771 17.758 1.00 93.44 86 GLN A O 1
ATOM 692 N N . ASN A 1 87 ? -0.601 3.370 18.560 1.00 94.62 87 ASN A N 1
ATOM 693 C CA . ASN A 1 87 ? -0.131 3.895 17.281 1.00 94.62 87 ASN A CA 1
ATOM 694 C C . ASN A 1 87 ? 0.483 2.775 16.443 1.00 94.62 87 ASN A C 1
ATOM 696 O O . ASN A 1 87 ? 1.593 2.345 16.729 1.00 94.62 87 ASN A O 1
ATOM 700 N N . ILE A 1 88 ? -0.207 2.391 15.375 1.00 94.75 88 ILE A N 1
ATOM 701 C CA . ILE A 1 88 ? 0.195 1.322 14.463 1.00 94.75 88 ILE A CA 1
ATOM 702 C C . ILE A 1 88 ? 1.274 1.823 13.516 1.00 94.75 88 ILE A C 1
ATOM 704 O O . ILE A 1 88 ? 1.121 2.879 12.888 1.00 94.75 88 ILE A O 1
ATOM 708 N N . THR A 1 89 ? 2.374 1.085 13.424 1.00 96.12 89 THR A N 1
ATOM 709 C CA . THR A 1 89 ? 3.507 1.446 12.573 1.00 96.12 89 THR A CA 1
ATOM 710 C C . THR A 1 89 ? 3.149 1.391 11.084 1.00 96.12 89 THR A C 1
ATOM 712 O O . THR A 1 89 ? 2.173 0.770 10.658 1.00 96.12 89 THR A O 1
ATOM 715 N N . ARG A 1 90 ? 3.929 2.099 10.257 1.00 95.88 90 ARG A N 1
ATOM 716 C CA . ARG A 1 90 ? 3.764 2.038 8.796 1.00 95.88 90 ARG A CA 1
ATOM 717 C C . ARG A 1 90 ? 3.971 0.596 8.325 1.00 95.88 90 ARG A C 1
ATOM 719 O O . ARG A 1 90 ? 4.789 -0.130 8.883 1.00 95.88 90 ARG A O 1
ATOM 726 N N . GLY A 1 91 ? 3.224 0.195 7.305 1.00 95.25 91 GLY A N 1
ATOM 727 C CA . GLY A 1 91 ? 3.261 -1.160 6.757 1.00 95.25 91 GLY A CA 1
ATOM 728 C C . GLY A 1 91 ? 2.606 -2.231 7.617 1.00 95.25 91 GLY A C 1
ATOM 729 O O . GLY A 1 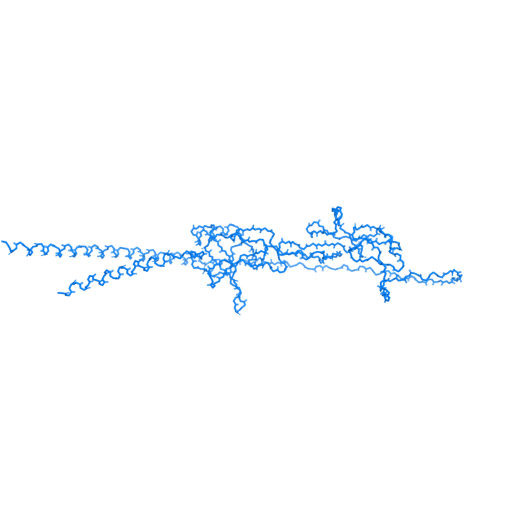91 ? 2.735 -3.408 7.297 1.00 95.25 91 GLY A O 1
ATOM 730 N N . HIS A 1 92 ? 1.875 -1.833 8.659 1.00 94.31 92 HIS A N 1
ATOM 731 C CA . HIS A 1 92 ? 1.159 -2.745 9.538 1.00 94.31 92 HIS A CA 1
ATOM 732 C C . HIS A 1 92 ? -0.322 -2.370 9.660 1.00 94.31 92 HIS A C 1
ATOM 734 O O . HIS A 1 92 ? -0.736 -1.231 9.419 1.00 94.31 92 HIS A O 1
ATOM 740 N N . MET A 1 93 ? -1.125 -3.350 10.064 1.00 92.19 93 MET A N 1
ATOM 741 C CA . MET A 1 93 ? -2.524 -3.196 10.456 1.00 92.19 93 MET A CA 1
ATOM 742 C C . MET A 1 93 ? -2.766 -3.778 11.857 1.00 92.19 93 MET A C 1
ATOM 744 O O . MET A 1 93 ? -2.094 -4.738 12.250 1.00 92.19 93 MET A O 1
ATOM 748 N N . PRO A 1 94 ? -3.730 -3.235 12.622 1.00 92.38 94 PRO A N 1
ATOM 749 C CA . PRO A 1 94 ? -4.087 -3.773 13.925 1.00 92.38 94 PRO A CA 1
ATOM 750 C C . PRO A 1 94 ? -4.941 -5.038 13.793 1.00 92.38 94 PRO A C 1
ATOM 752 O O . PRO A 1 94 ? -5.927 -5.074 13.055 1.00 92.38 94 PRO A O 1
ATOM 755 N N . ARG A 1 95 ? -4.620 -6.054 14.589 1.00 91.12 95 ARG A N 1
ATOM 756 C CA . ARG A 1 95 ? -5.466 -7.225 14.840 1.00 91.12 95 ARG A CA 1
ATOM 757 C C . ARG A 1 95 ? -5.636 -7.446 16.330 1.00 91.12 95 ARG A C 1
ATOM 759 O O . ARG A 1 95 ? -4.835 -6.977 17.134 1.00 91.12 95 ARG A O 1
ATOM 766 N N . TYR A 1 96 ? -6.675 -8.184 16.698 1.00 89.81 96 TYR A N 1
ATOM 767 C CA . TYR A 1 96 ? -6.853 -8.603 18.080 1.00 89.81 96 TYR A CA 1
ATOM 768 C C . TYR A 1 96 ? -6.352 -10.023 18.309 1.00 89.81 96 TYR A C 1
ATOM 770 O O . TYR A 1 96 ? -6.774 -10.965 17.626 1.00 89.81 96 TYR A O 1
ATOM 778 N N . ASN A 1 97 ? -5.498 -10.188 19.314 1.00 87.94 97 ASN A N 1
ATOM 779 C CA . ASN A 1 97 ? -5.028 -11.493 19.738 1.00 87.94 97 ASN A CA 1
ATOM 780 C C . ASN A 1 97 ? -5.944 -12.039 20.841 1.00 87.94 97 ASN A C 1
ATOM 782 O O . ASN A 1 97 ? -5.952 -11.547 21.969 1.00 87.94 97 ASN A O 1
ATOM 786 N N . LEU A 1 98 ? -6.714 -13.087 20.535 1.00 83.81 98 LEU A N 1
ATOM 787 C CA . LEU A 1 98 ? -7.646 -13.690 21.498 1.00 83.81 98 LEU A CA 1
ATOM 788 C C . LEU A 1 98 ? -6.933 -14.314 22.709 1.00 83.81 98 LEU A C 1
ATOM 790 O O . LEU A 1 98 ? -7.481 -14.296 23.812 1.00 83.81 98 LEU A O 1
ATOM 794 N N . ASN A 1 99 ? -5.721 -14.841 22.516 1.00 83.75 99 ASN A N 1
ATOM 795 C CA . ASN A 1 99 ? -4.970 -15.544 23.557 1.00 83.75 99 ASN A CA 1
ATOM 796 C C . ASN A 1 99 ? -4.366 -14.563 24.565 1.00 83.75 99 ASN A C 1
ATOM 798 O O . ASN A 1 99 ? -4.494 -14.748 25.775 1.00 83.75 99 ASN A O 1
ATOM 802 N N . LYS A 1 100 ? -3.740 -13.497 24.060 1.00 85.06 100 LYS A N 1
ATOM 803 C CA . LYS A 1 100 ? -3.123 -12.446 24.880 1.00 85.06 100 LYS A CA 1
ATOM 804 C C . LYS A 1 100 ? -4.111 -11.368 25.331 1.00 85.06 100 LYS A C 1
ATOM 806 O O . LYS A 1 100 ? -3.821 -10.627 26.266 1.00 85.06 100 LYS A O 1
ATOM 811 N N . LYS A 1 101 ? -5.294 -11.324 24.711 1.00 84.50 101 LYS A N 1
ATOM 812 C CA . LYS A 1 101 ? -6.343 -10.316 24.922 1.00 84.50 101 LYS A CA 1
ATOM 813 C C . LYS A 1 101 ? -5.866 -8.884 24.666 1.00 84.50 101 LYS A C 1
ATOM 815 O O . LYS A 1 101 ? -6.366 -7.948 25.293 1.00 84.50 101 LYS A O 1
ATOM 820 N N . ASP A 1 102 ? -4.931 -8.723 23.740 1.00 88.06 102 ASP A N 1
ATOM 821 C CA . ASP A 1 102 ? -4.279 -7.465 23.400 1.00 88.06 102 ASP A CA 1
ATOM 822 C C . ASP A 1 102 ? -4.380 -7.154 21.900 1.00 88.06 102 ASP A C 1
ATOM 824 O O . ASP A 1 102 ? -4.932 -7.917 21.095 1.00 88.06 102 ASP A O 1
ATOM 828 N N . LEU A 1 103 ? -3.891 -5.968 21.547 1.00 90.31 103 LEU A N 1
ATOM 829 C CA . LEU A 1 103 ? -3.725 -5.551 20.168 1.00 90.31 103 LEU A CA 1
ATOM 830 C C . LEU A 1 103 ? -2.366 -6.024 19.655 1.00 90.31 103 LEU A C 1
ATOM 832 O O . LEU A 1 103 ? -1.348 -5.867 20.325 1.00 90.31 103 LEU A O 1
ATOM 836 N N . GLN A 1 104 ? -2.361 -6.552 18.440 1.00 91.06 104 GLN A N 1
ATOM 837 C CA . GLN A 1 104 ? -1.169 -6.998 17.742 1.00 91.06 104 GLN A CA 1
ATOM 838 C C . GLN A 1 104 ? -1.054 -6.278 16.400 1.00 91.06 104 GLN A C 1
ATOM 840 O O . GLN A 1 104 ? -2.030 -6.164 15.660 1.00 91.06 104 GLN A O 1
ATOM 845 N N . GLU A 1 105 ? 0.151 -5.825 16.070 1.00 92.50 105 GLU A N 1
ATOM 846 C CA . GLU A 1 105 ? 0.474 -5.313 14.741 1.00 92.50 105 GLU A CA 1
ATOM 847 C C . GLU A 1 105 ? 0.840 -6.473 13.817 1.00 92.50 105 GLU A C 1
ATOM 849 O O . GLU A 1 105 ? 1.659 -7.324 14.167 1.00 92.50 105 GLU A O 1
ATOM 854 N N . ILE A 1 106 ? 0.214 -6.515 12.643 1.00 91.56 106 ILE A N 1
ATOM 855 C CA . ILE A 1 106 ? 0.480 -7.511 11.607 1.00 91.56 106 ILE A CA 1
ATOM 856 C C . ILE A 1 106 ? 0.895 -6.784 10.340 1.00 91.56 106 ILE A C 1
ATOM 858 O O . ILE A 1 106 ? 0.235 -5.831 9.928 1.00 91.56 106 ILE A O 1
ATOM 862 N N . GLU A 1 107 ? 1.984 -7.243 9.735 1.00 94.12 107 GLU A N 1
ATOM 863 C CA . GLU A 1 107 ? 2.500 -6.701 8.485 1.00 94.12 107 GLU A CA 1
ATOM 864 C C . GLU A 1 107 ? 1.466 -6.824 7.349 1.00 94.12 107 GLU A C 1
ATOM 866 O O . GLU A 1 107 ? 0.680 -7.778 7.286 1.00 94.12 107 GLU A O 1
ATOM 871 N N . CYS A 1 108 ? 1.434 -5.829 6.462 1.00 92.69 108 CYS A N 1
ATOM 872 C CA . CYS A 1 108 ? 0.569 -5.851 5.289 1.00 92.69 108 CYS A CA 1
ATOM 873 C C . CYS A 1 108 ? 0.890 -7.047 4.385 1.00 92.69 108 CYS A C 1
ATOM 875 O O . CYS A 1 108 ? 2.048 -7.396 4.172 1.00 92.69 108 CYS A O 1
ATOM 877 N N . GLN A 1 109 ? -0.152 -7.648 3.811 1.00 91.31 109 GLN A N 1
ATOM 878 C CA . GLN A 1 109 ? 0.007 -8.682 2.790 1.00 91.31 109 GLN A CA 1
ATOM 879 C C . GLN A 1 109 ? 0.680 -8.115 1.534 1.00 91.31 109 GLN A C 1
ATOM 881 O O . GLN A 1 109 ? 0.640 -6.910 1.299 1.00 91.31 109 GLN A O 1
ATOM 886 N N . GLU A 1 110 ? 1.248 -8.996 0.710 1.00 91.12 110 GLU A N 1
ATOM 887 C CA . GLU A 1 110 ? 2.062 -8.634 -0.458 1.00 91.12 110 GLU A CA 1
ATOM 888 C C . GLU A 1 110 ? 1.385 -7.626 -1.402 1.00 91.12 110 GLU A C 1
ATOM 890 O O . GLU A 1 110 ? 2.043 -6.698 -1.872 1.00 91.12 110 GLU A O 1
ATOM 895 N N . ASP A 1 111 ? 0.074 -7.749 -1.617 1.00 92.75 111 ASP A N 1
ATOM 896 C CA . ASP A 1 111 ? -0.696 -6.889 -2.523 1.00 92.75 111 ASP A CA 1
ATOM 897 C C . ASP A 1 111 ? -1.219 -5.595 -1.886 1.00 92.75 111 ASP A C 1
ATOM 899 O O . ASP A 1 111 ? -1.864 -4.793 -2.559 1.00 92.75 111 ASP A O 1
ATOM 903 N N . TYR A 1 112 ? -0.940 -5.353 -0.604 1.00 93.56 112 TYR A N 1
ATOM 904 C CA . TYR A 1 112 ? -1.452 -4.200 0.131 1.00 93.56 112 TYR A CA 1
ATOM 905 C C . TYR A 1 112 ? -0.332 -3.412 0.809 1.00 93.56 112 TYR A C 1
ATOM 907 O O . TYR A 1 112 ? 0.770 -3.906 1.047 1.00 93.56 112 TYR A O 1
ATOM 915 N N . TYR A 1 113 ? -0.615 -2.156 1.138 1.00 94.38 113 TYR A N 1
ATOM 916 C CA . TYR A 1 113 ? 0.335 -1.282 1.809 1.00 94.38 113 TYR A CA 1
ATOM 917 C C . TYR A 1 113 ? -0.348 -0.262 2.726 1.00 94.38 113 TYR A C 1
ATOM 919 O O . TYR A 1 113 ? -1.539 0.045 2.619 1.00 94.38 113 TYR A O 1
ATOM 927 N N . MET A 1 114 ? 0.437 0.269 3.660 1.00 94.06 114 MET A N 1
ATOM 928 C CA . MET A 1 114 ? 0.024 1.269 4.637 1.00 94.06 114 MET A CA 1
ATOM 929 C C . MET A 1 114 ? 1.127 2.332 4.794 1.00 94.06 114 MET A C 1
ATOM 931 O O . MET A 1 114 ? 2.088 2.130 5.540 1.00 94.06 114 MET A O 1
ATOM 935 N N . PRO A 1 115 ? 1.018 3.483 4.110 1.00 93.56 115 PRO A N 1
ATOM 936 C CA . PRO A 1 115 ? 2.104 4.460 4.016 1.00 93.56 115 PRO A CA 1
ATOM 937 C C . PRO A 1 115 ? 2.275 5.319 5.273 1.00 93.56 115 PRO A C 1
ATOM 939 O O . PRO A 1 115 ? 3.336 5.897 5.505 1.00 93.56 115 PRO A O 1
ATOM 942 N N . THR A 1 116 ? 1.233 5.435 6.095 1.00 93.56 116 THR A N 1
ATOM 943 C CA . THR A 1 116 ? 1.191 6.350 7.240 1.00 93.56 116 THR A CA 1
ATOM 944 C C . THR A 1 116 ? 0.931 5.593 8.528 1.00 93.56 116 THR A C 1
ATOM 946 O O . THR A 1 116 ? 0.126 4.671 8.540 1.00 93.56 116 THR A O 1
ATOM 949 N N . GLN A 1 117 ? 1.560 6.031 9.617 1.00 94.50 117 GLN A N 1
ATOM 950 C CA . GLN A 1 117 ? 1.215 5.586 10.965 1.00 94.50 117 GLN A CA 1
ATOM 951 C C . GLN A 1 117 ? -0.150 6.155 11.361 1.00 94.50 117 GLN A C 1
ATOM 953 O O . GLN A 1 117 ? -0.486 7.287 11.001 1.00 94.50 117 GLN A O 1
ATOM 958 N N . PHE A 1 118 ? -0.931 5.379 12.107 1.00 91.69 118 PHE A N 1
ATOM 959 C CA . PHE A 1 118 ? -2.268 5.776 12.537 1.00 91.69 118 PHE A CA 1
ATOM 960 C C . PHE A 1 118 ? -2.635 5.148 13.891 1.00 91.69 118 PHE A C 1
ATOM 962 O O . PHE A 1 118 ? -2.163 4.062 14.218 1.00 91.69 118 PHE A O 1
ATOM 969 N N . PRO A 1 119 ? -3.500 5.796 14.687 1.00 93.00 119 PRO A N 1
ATOM 970 C CA . PRO A 1 119 ? -4.073 5.181 15.880 1.00 93.00 119 PRO A CA 1
ATOM 971 C C . PRO A 1 119 ? -5.015 4.019 15.524 1.00 93.00 119 PRO A C 1
ATOM 973 O O . PRO A 1 119 ? -5.866 4.162 14.646 1.00 93.00 119 PRO A O 1
ATOM 976 N N . SER A 1 120 ? -4.934 2.905 16.245 1.00 91.56 120 SER A N 1
ATOM 977 C CA . SER A 1 120 ? -5.685 1.664 15.998 1.00 91.56 120 SER A CA 1
ATOM 978 C C . SER A 1 120 ? -7.206 1.828 15.937 1.00 91.56 120 SER A C 1
ATOM 980 O O . SER A 1 120 ? -7.869 1.146 15.163 1.00 91.56 120 SER A O 1
ATOM 982 N N . ASN A 1 121 ? -7.775 2.771 16.689 1.00 88.44 121 ASN A N 1
ATOM 983 C CA . ASN A 1 121 ? -9.214 3.075 16.691 1.00 88.44 121 ASN A CA 1
ATOM 984 C C . ASN A 1 121 ? -9.694 3.827 15.431 1.00 88.44 121 ASN A C 1
ATOM 986 O O . ASN A 1 121 ? -10.894 4.045 15.234 1.00 88.44 121 ASN A O 1
ATOM 990 N N . ARG A 1 122 ? -8.757 4.288 14.592 1.00 86.94 122 ARG A N 1
ATOM 991 C CA . ARG A 1 122 ? -9.037 4.872 13.274 1.00 86.94 122 ARG A CA 1
ATOM 992 C C . ARG A 1 122 ? -9.013 3.835 12.162 1.00 86.94 122 ARG A C 1
ATOM 994 O O . ARG A 1 122 ? -9.343 4.187 11.032 1.00 86.94 122 ARG A O 1
ATOM 1001 N N . TYR A 1 123 ? -8.653 2.592 12.470 1.00 83.12 123 TYR A N 1
ATOM 1002 C CA . TYR A 1 123 ? -8.807 1.489 11.540 1.00 83.12 123 TYR A CA 1
ATOM 1003 C C . TYR A 1 123 ? -10.294 1.183 11.381 1.00 83.12 123 TYR A C 1
ATOM 1005 O O . TYR A 1 123 ? -10.917 0.563 12.238 1.00 83.12 123 TYR A O 1
ATOM 1013 N N . ARG A 1 124 ? -10.870 1.733 10.316 1.00 75.06 124 ARG A N 1
ATOM 1014 C CA . ARG A 1 124 ? -12.303 1.677 10.004 1.00 75.06 124 ARG A CA 1
ATOM 1015 C C . ARG A 1 124 ? -12.540 1.135 8.603 1.00 75.06 124 ARG A C 1
ATOM 1017 O O . ARG A 1 124 ? -13.596 1.391 8.038 1.00 75.06 124 ARG A O 1
ATOM 1024 N N . ASP A 1 125 ? -11.527 0.505 8.012 1.00 63.12 125 ASP A N 1
ATOM 1025 C CA . ASP A 1 125 ? -11.625 0.104 6.620 1.00 63.12 125 ASP A CA 1
ATOM 1026 C C . ASP A 1 125 ? -12.758 -0.894 6.436 1.00 63.12 125 ASP A C 1
ATOM 1028 O O . ASP A 1 125 ? -12.942 -1.804 7.249 1.00 63.12 125 ASP A O 1
ATOM 1032 N N . HIS A 1 126 ? -13.513 -0.687 5.357 1.00 57.59 126 HIS A N 1
ATOM 1033 C CA . HIS A 1 126 ? -14.617 -1.558 4.958 1.00 57.59 126 HIS A CA 1
ATOM 1034 C C . HIS A 1 126 ? -14.150 -3.018 4.846 1.00 57.59 126 HIS A C 1
ATOM 1036 O O . HIS A 1 126 ? -14.905 -3.931 5.175 1.00 57.59 126 HIS A O 1
ATOM 1042 N N . ASP A 1 127 ? -12.866 -3.207 4.529 1.00 56.81 127 ASP A N 1
ATOM 1043 C CA . ASP A 1 127 ? -12.146 -4.470 4.582 1.00 56.81 127 ASP A CA 1
ATOM 1044 C C . ASP A 1 127 ? -11.140 -4.489 5.739 1.00 56.81 127 ASP A C 1
ATOM 1046 O O . ASP A 1 127 ? -9.928 -4.457 5.540 1.00 56.81 127 ASP A O 1
ATOM 1050 N N . VAL A 1 128 ? -11.634 -4.649 6.972 1.00 65.12 128 VAL A N 1
ATOM 1051 C CA . VAL A 1 128 ? -10.831 -4.879 8.200 1.00 65.12 128 VAL A CA 1
ATOM 1052 C C . VAL A 1 128 ? -9.792 -6.013 8.029 1.00 65.12 128 VAL A C 1
ATOM 1054 O O . VAL A 1 128 ? -8.881 -6.172 8.837 1.00 65.12 128 VAL A O 1
ATOM 1057 N N . GLN A 1 129 ? -9.919 -6.810 6.968 1.00 73.38 129 GLN A N 1
ATOM 1058 C CA . GLN A 1 129 ? -9.071 -7.938 6.604 1.00 73.38 129 GLN A CA 1
ATOM 1059 C C . GLN A 1 129 ? -7.691 -7.562 6.046 1.00 73.38 129 GLN A C 1
ATOM 1061 O O . GLN A 1 129 ? -6.748 -8.343 6.239 1.00 73.38 129 GLN A O 1
ATOM 1066 N N . HIS A 1 130 ? -7.560 -6.398 5.403 1.00 82.69 130 HIS A N 1
ATOM 1067 C CA . HIS A 1 130 ? -6.372 -6.012 4.637 1.00 82.69 130 HIS A CA 1
ATOM 1068 C C . HIS A 1 130 ? -5.909 -4.600 4.985 1.00 82.69 130 HIS A C 1
ATOM 1070 O O . HIS A 1 130 ? -6.698 -3.765 5.408 1.00 82.69 130 HIS A O 1
ATOM 1076 N N . CYS A 1 131 ? -4.631 -4.302 4.748 1.00 89.50 131 CYS A N 1
ATOM 1077 C CA . CYS A 1 131 ? -4.169 -2.922 4.836 1.00 89.50 131 CYS A CA 1
ATOM 1078 C C . CYS A 1 131 ? -4.943 -2.010 3.875 1.00 89.50 131 CYS A C 1
ATOM 1080 O O . CYS A 1 131 ? -5.391 -2.432 2.814 1.00 89.50 131 CYS A O 1
ATOM 1082 N N . LYS A 1 132 ? -5.047 -0.736 4.256 1.00 88.69 132 LYS A N 1
ATOM 1083 C CA . LYS A 1 132 ? -5.939 0.256 3.650 1.00 88.69 132 LYS A CA 1
ATOM 1084 C C . LYS A 1 132 ? -5.841 0.394 2.133 1.00 88.69 132 LYS A C 1
ATOM 1086 O O . LYS A 1 132 ? -6.838 0.676 1.475 1.00 88.69 132 LYS A O 1
ATOM 1091 N N . TYR A 1 133 ? -4.639 0.280 1.577 1.00 91.12 133 TYR A N 1
ATOM 1092 C CA . TYR A 1 133 ? -4.424 0.515 0.157 1.00 91.12 133 TYR A CA 1
ATOM 1093 C C . TYR A 1 133 ? -3.991 -0.772 -0.529 1.00 91.12 133 TYR A C 1
ATOM 1095 O O . TYR A 1 133 ? -3.007 -1.390 -0.130 1.00 91.12 133 TYR A O 1
ATOM 1103 N N . MET A 1 134 ? -4.715 -1.152 -1.577 1.00 92.06 134 MET A N 1
ATOM 1104 C CA . MET A 1 134 ? -4.275 -2.175 -2.520 1.00 92.06 134 MET A CA 1
ATOM 1105 C C . MET A 1 134 ? -3.241 -1.563 -3.466 1.00 92.06 134 MET A C 1
ATOM 1107 O O . MET A 1 134 ? -3.415 -0.427 -3.918 1.00 92.06 134 MET A O 1
ATOM 1111 N N . LYS A 1 135 ? -2.169 -2.299 -3.752 1.00 93.94 135 LYS A N 1
ATOM 1112 C CA . LYS A 1 135 ? -1.132 -1.869 -4.688 1.00 93.94 135 LYS A CA 1
ATOM 1113 C C . LYS A 1 135 ? -1.689 -1.793 -6.109 1.00 93.94 135 LYS A C 1
ATOM 1115 O O . LYS A 1 135 ? -2.477 -2.638 -6.535 1.00 93.94 135 LYS A O 1
ATOM 1120 N N . SER A 1 136 ? -1.237 -0.792 -6.850 1.00 92.56 136 SER A N 1
ATOM 1121 C CA . SER A 1 136 ? -1.576 -0.562 -8.248 1.00 92.56 136 SER A CA 1
ATOM 1122 C C . SER A 1 136 ? -1.194 -1.760 -9.121 1.00 92.56 136 SER A C 1
ATOM 1124 O O . SER A 1 136 ? -0.193 -2.443 -8.885 1.00 92.56 136 SER A O 1
ATOM 1126 N N . ASN A 1 137 ? -1.991 -2.027 -10.156 1.00 89.75 137 ASN A N 1
ATOM 1127 C CA . ASN A 1 137 ? -1.734 -3.111 -11.097 1.00 89.75 137 ASN A CA 1
ATOM 1128 C C . ASN A 1 137 ? -1.152 -2.551 -12.401 1.00 89.75 137 ASN A C 1
ATOM 1130 O O . ASN A 1 137 ? -1.836 -1.833 -13.123 1.00 89.75 137 ASN A O 1
ATOM 1134 N N . CYS A 1 138 ? 0.106 -2.874 -12.709 1.00 92.00 138 CYS A N 1
ATOM 1135 C CA . CYS A 1 138 ? 0.760 -2.462 -13.957 1.00 92.00 138 CYS A CA 1
ATOM 1136 C C . CYS A 1 138 ? 0.411 -3.433 -15.098 1.00 92.00 138 CYS A C 1
ATOM 1138 O O . CYS A 1 138 ? 1.301 -4.002 -15.723 1.00 92.00 138 CYS A O 1
ATOM 1140 N N . ASN A 1 139 ? -0.881 -3.695 -15.302 1.00 88.81 139 ASN A N 1
ATOM 1141 C CA . ASN A 1 139 ? -1.386 -4.675 -16.268 1.00 88.81 139 ASN A CA 1
ATOM 1142 C C . ASN A 1 139 ? -2.190 -4.047 -17.415 1.00 88.81 139 ASN A C 1
ATOM 1144 O O . ASN A 1 139 ? -2.793 -4.779 -18.199 1.00 88.81 139 ASN A O 1
ATOM 1148 N N . MET A 1 140 ? -2.237 -2.716 -17.495 1.00 89.88 140 MET A N 1
ATOM 1149 C CA . MET A 1 140 ? -2.794 -2.038 -18.661 1.00 89.88 140 MET A CA 1
ATOM 1150 C C . MET A 1 140 ? -1.883 -2.217 -19.876 1.00 89.88 140 MET A C 1
ATOM 1152 O O . MET A 1 140 ? -0.709 -2.573 -19.757 1.00 89.88 140 MET A O 1
ATOM 1156 N N . GLU A 1 141 ? -2.450 -2.001 -21.060 1.00 92.50 141 GLU A N 1
ATOM 1157 C CA . GLU A 1 141 ? -1.731 -2.156 -22.318 1.00 92.50 141 GLU A CA 1
ATOM 1158 C C . GLU A 1 141 ? -0.470 -1.282 -22.343 1.00 92.50 141 GLU A C 1
ATOM 1160 O O . GLU A 1 141 ? -0.499 -0.109 -21.972 1.00 92.50 141 GLU A O 1
ATOM 1165 N N . GLY A 1 142 ? 0.654 -1.885 -22.734 1.00 92.56 142 GLY A N 1
ATOM 1166 C CA . GLY A 1 142 ? 1.936 -1.193 -22.786 1.00 92.56 142 GLY A CA 1
ATOM 1167 C C . GLY A 1 142 ? 2.558 -0.865 -21.430 1.00 92.56 142 GLY A C 1
ATOM 1168 O O . GLY A 1 142 ? 3.558 -0.160 -21.410 1.00 92.56 142 GLY A O 1
ATOM 1169 N N . MET A 1 143 ? 2.016 -1.343 -20.304 1.00 94.81 143 MET A N 1
ATOM 1170 C CA . MET A 1 143 ? 2.614 -1.147 -18.980 1.00 94.81 143 MET A CA 1
ATOM 1171 C C . MET A 1 143 ? 3.424 -2.350 -18.513 1.00 94.81 143 MET A C 1
ATOM 1173 O O . MET A 1 143 ? 3.078 -3.509 -18.750 1.00 94.81 143 MET A O 1
ATOM 1177 N N . LYS A 1 144 ? 4.487 -2.057 -17.769 1.00 93.56 144 LYS A N 1
ATOM 1178 C CA . LYS A 1 144 ? 5.319 -3.031 -17.064 1.00 93.56 144 LYS A CA 1
ATOM 1179 C C . LYS A 1 144 ? 5.570 -2.568 -15.634 1.00 93.56 144 LYS A C 1
ATOM 1181 O O . LYS A 1 144 ? 5.475 -1.383 -15.317 1.00 93.56 144 LYS A O 1
ATOM 1186 N N . ILE A 1 145 ? 5.882 -3.516 -14.754 1.00 93.88 145 ILE A N 1
ATOM 1187 C CA . ILE A 1 145 ? 6.238 -3.220 -13.363 1.00 93.88 145 ILE A CA 1
ATOM 1188 C C . ILE A 1 145 ? 7.658 -2.657 -13.337 1.00 93.88 145 ILE A C 1
ATOM 1190 O O . ILE A 1 145 ? 8.586 -3.324 -13.782 1.00 93.88 145 ILE A O 1
ATOM 1194 N N . CYS A 1 146 ? 7.823 -1.460 -12.777 1.00 91.94 146 CYS A N 1
ATOM 1195 C CA . CYS A 1 146 ? 9.139 -0.901 -12.474 1.00 91.94 146 CYS A CA 1
ATOM 1196 C C . CYS A 1 146 ? 9.616 -1.341 -11.085 1.00 91.94 146 CYS A C 1
ATOM 1198 O O . CYS A 1 146 ? 10.720 -1.855 -10.924 1.00 91.94 146 CYS A O 1
ATOM 1200 N N . ASN A 1 147 ? 8.766 -1.174 -10.069 1.00 92.88 147 ASN A N 1
ATOM 1201 C CA . ASN A 1 147 ? 9.041 -1.590 -8.697 1.00 92.88 147 ASN A CA 1
ATOM 1202 C C . ASN A 1 147 ? 7.779 -2.211 -8.100 1.00 92.88 147 ASN A C 1
ATOM 1204 O O . ASN A 1 147 ? 6.713 -1.606 -8.171 1.00 92.88 147 ASN A O 1
ATOM 1208 N N . HIS A 1 148 ? 7.901 -3.381 -7.466 1.00 93.81 148 HIS A N 1
ATOM 1209 C CA . HIS A 1 148 ? 6.790 -4.098 -6.825 1.00 93.81 148 HIS A CA 1
ATOM 1210 C C . HIS A 1 148 ? 6.159 -3.368 -5.622 1.00 93.81 148 HIS A C 1
ATOM 1212 O O . HIS A 1 148 ? 5.122 -3.804 -5.112 1.00 93.81 148 HIS A O 1
ATOM 1218 N N . GLY A 1 149 ? 6.761 -2.269 -5.172 1.00 94.31 149 GLY A N 1
ATOM 1219 C CA . GLY A 1 149 ? 6.377 -1.558 -3.963 1.00 94.31 149 GLY A CA 1
ATOM 1220 C C . GLY A 1 149 ? 6.827 -2.301 -2.707 1.00 94.31 149 GLY A C 1
ATOM 1221 O O . GLY A 1 149 ? 7.585 -3.268 -2.749 1.00 94.31 149 GLY A O 1
ATOM 1222 N N . SER A 1 150 ? 6.332 -1.858 -1.558 1.00 96.25 150 SER A N 1
ATOM 1223 C CA . SER A 1 150 ? 6.629 -2.453 -0.251 1.00 96.25 150 SER A CA 1
ATOM 1224 C C . SER A 1 150 ? 5.365 -2.488 0.597 1.00 96.25 150 SER A C 1
ATOM 1226 O O . SER A 1 150 ? 4.298 -2.082 0.147 1.00 96.25 150 SER A O 1
ATOM 1228 N N . THR A 1 151 ? 5.458 -2.919 1.848 1.00 96.38 151 THR A N 1
ATOM 1229 C CA . THR A 1 151 ? 4.337 -2.793 2.789 1.00 96.38 151 THR A CA 1
ATOM 1230 C C . THR A 1 151 ? 4.008 -1.331 3.103 1.00 96.38 151 THR A C 1
ATOM 1232 O O . THR A 1 151 ? 2.934 -1.037 3.616 1.00 96.38 151 THR A O 1
ATOM 1235 N N . THR A 1 152 ? 4.872 -0.380 2.734 1.00 96.31 152 THR A N 1
ATOM 1236 C CA . THR A 1 152 ? 4.671 1.061 2.969 1.00 96.31 152 THR A CA 1
ATOM 1237 C C . THR A 1 152 ? 4.482 1.887 1.699 1.00 96.31 152 THR A C 1
ATOM 1239 O O . THR A 1 152 ? 4.089 3.049 1.790 1.00 96.31 152 THR A O 1
ATOM 1242 N N . THR A 1 153 ? 4.728 1.317 0.520 1.00 95.19 153 THR A N 1
ATOM 1243 C CA . THR A 1 153 ? 4.741 2.049 -0.753 1.00 95.19 153 THR A CA 1
ATOM 1244 C C . THR A 1 153 ? 3.975 1.300 -1.830 1.00 95.19 153 THR A C 1
ATOM 1246 O O . THR A 1 153 ? 4.003 0.070 -1.883 1.00 95.19 153 THR A O 1
ATOM 1249 N N . ASP A 1 154 ? 3.324 2.061 -2.706 1.00 95.38 154 ASP A N 1
ATOM 1250 C CA . ASP A 1 154 ? 2.640 1.508 -3.869 1.00 95.38 154 ASP A CA 1
ATOM 1251 C C . ASP A 1 154 ? 3.639 0.920 -4.887 1.00 95.38 154 ASP A C 1
ATOM 1253 O O . ASP A 1 154 ? 4.844 1.197 -4.839 1.00 95.38 154 ASP A O 1
ATOM 1257 N N . ARG A 1 155 ? 3.122 0.105 -5.805 1.00 94.50 155 ARG A N 1
ATOM 1258 C CA . ARG A 1 155 ? 3.810 -0.359 -7.008 1.00 94.50 155 ARG A CA 1
ATOM 1259 C C . ARG A 1 155 ? 3.987 0.809 -7.982 1.00 94.50 155 ARG A C 1
ATOM 1261 O O . ARG A 1 155 ? 3.056 1.587 -8.182 1.00 94.50 155 ARG A O 1
ATOM 1268 N N . SER A 1 156 ? 5.154 0.902 -8.614 1.00 94.75 156 SER A N 1
ATOM 1269 C CA . SER A 1 156 ? 5.384 1.823 -9.732 1.00 94.75 156 SER A CA 1
ATOM 1270 C C . SER A 1 156 ? 5.444 1.068 -11.055 1.00 94.75 156 SER A C 1
ATOM 1272 O O . SER A 1 156 ? 5.896 -0.082 -11.126 1.00 94.75 156 SER A O 1
ATOM 1274 N N . CYS A 1 157 ? 4.986 1.731 -12.107 1.00 94.81 157 CYS A N 1
ATOM 1275 C CA . CYS A 1 157 ? 4.910 1.208 -13.461 1.00 94.81 157 CYS A CA 1
ATOM 1276 C C . CYS A 1 157 ? 5.824 2.012 -14.391 1.00 94.81 157 CYS A C 1
ATOM 1278 O O . CYS A 1 157 ? 6.184 3.144 -14.083 1.00 94.81 157 CYS A O 1
ATOM 1280 N N . TYR A 1 158 ? 6.189 1.429 -15.526 1.00 93.94 158 TYR A N 1
ATOM 1281 C CA . TYR A 1 158 ? 6.793 2.135 -16.654 1.00 93.94 158 TYR A CA 1
ATOM 1282 C C . TYR A 1 158 ? 6.094 1.702 -17.950 1.00 93.94 158 TYR A C 1
ATOM 1284 O O . TYR A 1 158 ? 5.432 0.658 -17.974 1.00 93.94 158 TYR A O 1
ATOM 1292 N N . CYS A 1 159 ? 6.211 2.498 -19.010 1.00 94.25 159 CYS A N 1
ATOM 1293 C CA . CYS A 1 159 ? 5.690 2.137 -20.324 1.00 94.25 159 CYS A CA 1
ATOM 1294 C C . CYS A 1 159 ? 6.716 1.304 -21.090 1.00 94.25 159 CYS A C 1
ATOM 1296 O O . CYS A 1 159 ? 7.901 1.628 -21.104 1.00 94.25 159 CYS A O 1
ATOM 1298 N N . ASP A 1 160 ? 6.270 0.228 -21.729 1.00 93.38 160 ASP A N 1
ATOM 1299 C CA . ASP A 1 160 ? 7.115 -0.687 -22.488 1.00 93.38 160 ASP A CA 1
ATOM 1300 C C . ASP A 1 160 ? 7.664 0.003 -23.743 1.00 93.38 160 ASP A C 1
ATOM 1302 O O . ASP A 1 160 ? 7.097 -0.063 -24.836 1.00 93.38 160 ASP A O 1
ATOM 1306 N N . TYR A 1 161 ? 8.786 0.698 -23.566 1.00 90.69 161 TYR A N 1
ATOM 1307 C CA . TYR A 1 161 ? 9.431 1.467 -24.619 1.00 90.69 161 TYR A CA 1
ATOM 1308 C C . TYR A 1 161 ? 9.938 0.576 -25.759 1.00 90.69 161 TYR A C 1
ATOM 1310 O O . TYR A 1 161 ? 10.036 1.039 -26.893 1.00 90.69 161 TYR A O 1
ATOM 1318 N N . LYS A 1 162 ? 10.201 -0.714 -25.505 1.00 88.56 162 LYS A N 1
ATOM 1319 C CA . LYS A 1 162 ? 10.607 -1.669 -26.551 1.00 88.56 162 LYS A CA 1
ATOM 1320 C C . LYS A 1 162 ? 9.475 -1.928 -27.546 1.00 88.56 162 LYS A C 1
ATOM 1322 O O . LYS A 1 162 ? 9.734 -2.099 -28.733 1.00 88.56 162 LYS A O 1
ATOM 1327 N N . GLU A 1 163 ? 8.236 -1.867 -27.070 1.00 90.00 163 GLU A N 1
ATOM 1328 C CA . GLU A 1 163 ? 7.014 -1.937 -27.878 1.00 90.00 163 GLU A CA 1
ATOM 1329 C C . GLU A 1 163 ? 6.490 -0.540 -28.265 1.00 90.00 163 GLU A C 1
ATOM 1331 O O . GLU A 1 163 ? 5.352 -0.387 -28.702 1.00 90.00 163 GLU A O 1
ATOM 1336 N N . LEU A 1 164 ? 7.335 0.492 -28.136 1.00 90.88 164 LEU A N 1
ATOM 1337 C CA . LEU A 1 164 ? 7.053 1.891 -28.463 1.00 90.88 164 LEU A CA 1
ATOM 1338 C C . LEU A 1 164 ? 5.961 2.552 -27.608 1.00 90.88 164 LEU A C 1
ATOM 1340 O O . LEU A 1 164 ? 5.394 3.563 -28.023 1.00 90.88 164 LEU A O 1
ATOM 1344 N N . TYR A 1 165 ? 5.662 2.042 -26.413 1.00 93.69 165 TYR A N 1
ATOM 1345 C CA . TYR A 1 165 ? 4.758 2.738 -25.498 1.00 93.69 165 TYR A CA 1
ATOM 1346 C C . TYR A 1 165 ? 5.490 3.847 -24.735 1.00 93.69 165 TYR A C 1
ATOM 1348 O O . TYR A 1 165 ? 6.602 3.659 -24.242 1.00 93.69 165 TYR A O 1
ATOM 1356 N N . VAL A 1 166 ? 4.839 5.004 -24.610 1.00 93.94 166 VAL A N 1
ATOM 1357 C CA . VAL A 1 166 ? 5.322 6.178 -23.872 1.00 93.94 166 VAL A CA 1
ATOM 1358 C C . VAL A 1 166 ? 4.300 6.652 -22.849 1.00 93.94 166 VAL A C 1
ATOM 1360 O O . VAL A 1 166 ? 3.099 6.466 -23.066 1.00 93.94 166 VAL A O 1
ATOM 1363 N N . PRO A 1 167 ? 4.748 7.293 -21.760 1.00 94.12 167 PRO A N 1
ATOM 1364 C CA . PRO A 1 167 ? 3.852 7.948 -20.822 1.00 94.12 167 PRO A CA 1
ATOM 1365 C C . PRO A 1 167 ? 3.065 9.068 -21.520 1.00 94.12 167 PRO A C 1
ATOM 1367 O O . PRO A 1 167 ? 3.624 9.831 -22.309 1.00 94.12 167 PRO A O 1
ATOM 1370 N N . GLU A 1 168 ? 1.764 9.164 -21.244 1.00 93.31 168 GLU A N 1
ATOM 1371 C CA . GLU A 1 168 ? 0.887 10.209 -21.796 1.00 93.31 168 GLU A CA 1
ATOM 1372 C C . GLU A 1 168 ? 1.219 11.597 -21.241 1.00 93.31 168 GLU A C 1
ATOM 1374 O O . GLU A 1 168 ? 1.145 12.600 -21.955 1.00 93.31 168 GLU A O 1
ATOM 1379 N N . LEU A 1 169 ? 1.600 11.656 -19.965 1.00 92.06 169 LEU A N 1
ATOM 1380 C CA . LEU A 1 169 ? 2.078 12.866 -19.309 1.00 92.06 169 LEU A CA 1
ATOM 1381 C C . LEU A 1 169 ? 3.610 12.865 -19.242 1.00 92.06 169 LEU A C 1
ATOM 1383 O O . LEU A 1 169 ? 4.213 11.815 -19.012 1.00 92.06 169 LEU A O 1
ATOM 1387 N N . PRO A 1 170 ? 4.265 14.023 -19.424 1.00 87.81 170 PRO A N 1
ATOM 1388 C CA . PRO A 1 170 ? 5.714 14.108 -19.310 1.00 87.81 170 PRO A CA 1
ATOM 1389 C C . PRO A 1 170 ? 6.163 13.720 -17.896 1.00 87.81 170 PRO A C 1
ATOM 1391 O O . PRO A 1 170 ? 5.578 14.169 -16.912 1.00 87.81 170 PRO A O 1
ATOM 1394 N N . LEU A 1 171 ? 7.202 12.888 -17.816 1.00 88.94 171 LEU A N 1
ATOM 1395 C CA . LEU A 1 171 ? 7.858 12.530 -16.559 1.00 88.94 171 LEU A CA 1
ATOM 1396 C C . LEU A 1 171 ? 8.934 13.556 -16.202 1.00 88.94 171 LEU A C 1
ATOM 1398 O O . LEU A 1 171 ? 9.444 14.270 -17.075 1.00 88.94 171 LEU A O 1
ATOM 1402 N N . ASP A 1 172 ? 9.302 13.597 -14.924 1.00 87.38 172 ASP A N 1
ATOM 1403 C CA . ASP A 1 172 ? 10.416 14.417 -14.471 1.00 87.38 172 ASP A CA 1
ATOM 1404 C C . ASP A 1 172 ? 11.739 13.956 -15.120 1.00 87.38 172 ASP A C 1
ATOM 1406 O O . ASP A 1 172 ? 11.927 12.768 -15.406 1.00 87.38 172 ASP A O 1
ATOM 1410 N N . PRO A 1 173 ? 12.687 14.876 -15.386 1.00 82.06 173 PRO A N 1
ATOM 1411 C CA . PRO A 1 173 ? 13.935 14.530 -16.058 1.00 82.06 173 PRO A CA 1
ATOM 1412 C C . PRO A 1 173 ? 14.717 13.428 -15.326 1.00 82.06 173 PRO A C 1
ATOM 1414 O O . PRO A 1 173 ? 15.132 13.601 -14.182 1.00 82.06 173 PRO A O 1
ATOM 1417 N N . GLY A 1 174 ? 14.978 12.315 -16.019 1.00 80.62 174 GLY A N 1
ATOM 1418 C CA . GLY A 1 174 ? 15.699 11.158 -15.474 1.00 80.62 174 GLY A CA 1
ATOM 1419 C C . GLY A 1 174 ? 14.807 10.109 -14.803 1.00 80.62 174 GLY A C 1
ATOM 1420 O O . GLY A 1 174 ? 15.308 9.051 -14.413 1.00 80.62 174 GLY A O 1
ATOM 1421 N N . GLU A 1 175 ? 13.501 10.357 -14.706 1.00 85.62 175 GLU A N 1
ATOM 1422 C CA . GLU A 1 175 ? 12.527 9.368 -14.263 1.00 85.62 175 GLU A CA 1
ATOM 1423 C C . GLU A 1 175 ? 11.923 8.615 -15.451 1.00 85.62 175 GLU A C 1
ATOM 1425 O O . GLU A 1 175 ? 11.617 9.177 -16.499 1.00 85.62 175 GLU A O 1
ATOM 1430 N N . HIS A 1 176 ? 11.738 7.310 -15.274 1.00 86.56 176 HIS A N 1
ATOM 1431 C CA . HIS A 1 176 ? 11.085 6.433 -16.251 1.00 86.56 176 HIS A CA 1
ATOM 1432 C C . HIS A 1 176 ? 9.924 5.644 -15.635 1.00 86.56 176 HIS A C 1
ATOM 1434 O O . HIS A 1 176 ? 9.165 4.996 -16.357 1.00 86.56 176 HIS A O 1
ATOM 1440 N N . CYS A 1 177 ? 9.778 5.721 -14.309 1.00 92.06 177 CYS A N 1
ATOM 1441 C CA . CYS A 1 177 ? 8.764 5.027 -13.537 1.00 92.06 177 CYS A CA 1
ATOM 1442 C C . CYS A 1 177 ? 7.797 6.026 -12.921 1.00 92.06 177 CYS A C 1
ATOM 1444 O O . CYS A 1 177 ? 8.211 7.082 -12.460 1.00 92.06 177 CYS A O 1
ATOM 1446 N N . PHE A 1 178 ? 6.527 5.659 -12.852 1.00 92.25 178 PHE A N 1
ATOM 1447 C CA . PHE A 1 178 ? 5.460 6.503 -12.334 1.00 92.25 178 PHE A CA 1
ATOM 1448 C C . PHE A 1 178 ? 4.447 5.677 -11.539 1.00 92.25 178 PHE A C 1
ATOM 1450 O O . PHE A 1 178 ? 4.381 4.449 -11.650 1.00 92.25 178 PHE A 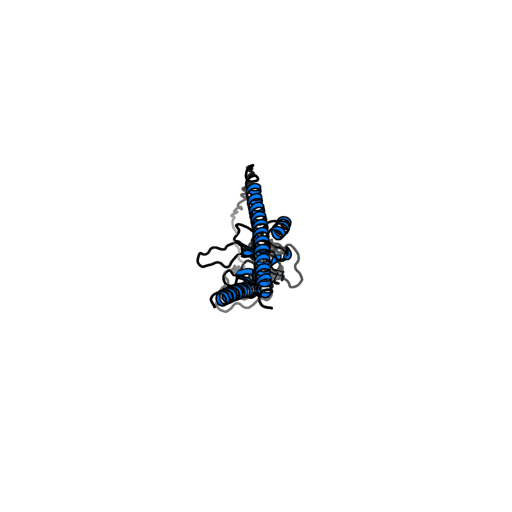O 1
ATOM 1457 N N . SER A 1 179 ? 3.644 6.345 -10.714 1.00 90.75 179 SER A N 1
ATOM 1458 C CA . SER A 1 179 ? 2.466 5.730 -10.101 1.00 90.75 179 SER A CA 1
ATOM 1459 C C . SER A 1 179 ? 1.337 5.646 -11.120 1.00 90.75 179 SER A C 1
ATOM 1461 O O . SER A 1 179 ? 1.111 6.590 -11.872 1.00 90.75 179 SER A O 1
ATOM 1463 N N . LEU A 1 180 ? 0.553 4.569 -11.092 1.00 88.81 180 LEU A N 1
ATOM 1464 C CA . LEU A 1 180 ? -0.597 4.396 -11.987 1.00 88.81 180 LEU A CA 1
ATOM 1465 C C . LEU A 1 180 ? -1.625 5.538 -11.900 1.00 88.81 180 LEU A C 1
ATOM 1467 O O . LEU A 1 180 ? -2.370 5.787 -12.839 1.00 88.81 180 LEU A O 1
ATOM 1471 N N . LYS A 1 181 ? -1.680 6.223 -10.753 1.00 86.44 181 LYS A N 1
ATOM 1472 C CA . LYS A 1 181 ? -2.558 7.384 -10.538 1.00 86.44 181 LYS A CA 1
ATOM 1473 C C . LYS A 1 181 ? -2.098 8.625 -11.299 1.00 86.44 181 LYS A C 1
ATOM 1475 O O . LYS A 1 181 ? -2.912 9.516 -11.523 1.00 86.44 181 LYS A O 1
ATOM 1480 N N . ASP A 1 182 ? -0.823 8.663 -11.666 1.00 88.06 182 ASP A N 1
ATOM 1481 C CA . ASP A 1 182 ? -0.168 9.838 -12.220 1.00 88.06 182 ASP A CA 1
ATOM 1482 C C . ASP A 1 182 ? -0.018 9.742 -13.740 1.00 88.06 182 ASP A C 1
ATOM 1484 O O . ASP A 1 182 ? 0.160 10.773 -14.377 1.00 88.06 182 ASP A O 1
ATOM 1488 N N . ASN A 1 183 ? -0.066 8.544 -14.341 1.00 90.88 183 ASN A N 1
ATOM 1489 C CA . ASN A 1 183 ? 0.159 8.402 -15.779 1.00 90.88 183 ASN A CA 1
ATOM 1490 C C . ASN A 1 183 ? -0.432 7.130 -16.406 1.00 90.88 183 ASN A C 1
ATOM 1492 O O . ASN A 1 183 ? -0.653 6.120 -15.734 1.00 90.88 183 ASN A O 1
ATOM 1496 N N . LEU A 1 184 ? -0.615 7.186 -17.726 1.00 92.69 184 LEU A N 1
ATOM 1497 C CA . LEU A 1 184 ? -0.997 6.073 -18.594 1.00 92.69 184 LEU A CA 1
ATOM 1498 C C . LEU A 1 184 ? 0.021 5.898 -19.726 1.00 92.69 184 LEU A C 1
ATOM 1500 O O . LEU A 1 184 ? 0.882 6.750 -19.923 1.00 92.69 184 LEU A O 1
ATOM 1504 N N . CYS A 1 185 ? -0.074 4.791 -20.462 1.00 94.38 185 CYS A N 1
ATOM 1505 C CA . CYS A 1 185 ? 0.788 4.520 -21.607 1.00 94.38 185 CYS A CA 1
ATOM 1506 C C . CYS A 1 185 ? 0.022 4.645 -22.918 1.00 94.38 185 CYS A C 1
ATOM 1508 O O . CYS A 1 185 ? -1.096 4.149 -23.043 1.00 94.38 185 CYS A O 1
ATOM 1510 N N . SER A 1 186 ? 0.667 5.240 -23.916 1.00 94.25 186 SER A N 1
ATOM 1511 C CA . SER A 1 186 ? 0.151 5.363 -25.276 1.00 94.25 186 SER A CA 1
ATOM 1512 C C . SER A 1 186 ? 1.199 4.917 -26.290 1.00 94.25 186 SER A C 1
ATOM 1514 O O . SER A 1 186 ? 2.401 5.024 -26.049 1.00 94.25 186 SER A O 1
ATOM 1516 N N . LEU A 1 187 ? 0.753 4.383 -27.427 1.00 93.12 187 LEU A N 1
ATOM 1517 C CA . LEU A 1 187 ? 1.656 3.936 -28.482 1.00 93.12 187 LEU A CA 1
ATOM 1518 C C . LEU A 1 187 ? 2.232 5.136 -29.244 1.00 93.12 187 LEU A C 1
ATOM 1520 O O . LEU A 1 187 ? 1.494 5.953 -29.801 1.00 93.12 187 LEU A O 1
ATOM 1524 N N . ARG A 1 188 ? 3.556 5.186 -29.351 1.00 88.12 188 ARG A N 1
ATOM 1525 C CA . ARG A 1 188 ? 4.306 6.183 -30.113 1.00 88.12 188 ARG A CA 1
ATOM 1526 C C . ARG A 1 188 ? 4.769 5.595 -31.447 1.00 88.12 188 ARG A C 1
ATOM 1528 O O . ARG A 1 188 ? 5.228 4.465 -31.524 1.00 88.12 188 ARG A O 1
ATOM 1535 N N . ASN A 1 189 ? 4.626 6.352 -32.535 1.00 84.31 189 ASN A N 1
ATOM 1536 C CA . ASN A 1 189 ? 4.906 5.866 -33.897 1.00 84.31 189 ASN A CA 1
ATOM 1537 C C . ASN A 1 189 ? 5.800 6.809 -34.723 1.00 84.31 189 ASN A C 1
ATOM 1539 O O . ASN A 1 189 ? 5.856 6.680 -35.943 1.00 84.31 189 ASN A O 1
ATOM 1543 N N . ASP A 1 190 ? 6.471 7.765 -34.088 1.00 86.19 190 ASP A N 1
ATOM 1544 C CA . ASP A 1 190 ? 7.296 8.787 -34.747 1.00 86.19 190 ASP A CA 1
ATOM 1545 C C . ASP A 1 190 ? 8.788 8.422 -34.863 1.00 86.19 190 ASP A C 1
ATOM 1547 O O . ASP A 1 190 ? 9.480 9.036 -35.672 1.00 86.19 190 ASP A O 1
ATOM 1551 N N . CYS A 1 191 ? 9.296 7.426 -34.126 1.00 88.38 191 CYS A N 1
ATOM 1552 C CA . CYS A 1 191 ? 10.650 6.917 -34.362 1.00 88.38 191 CYS A CA 1
ATOM 1553 C C . CYS A 1 191 ? 10.725 6.205 -35.725 1.00 88.38 191 CYS A C 1
ATOM 1555 O O . CYS A 1 191 ? 9.855 5.390 -36.059 1.00 88.38 191 CYS A O 1
ATOM 1557 N N . ASP A 1 192 ? 11.780 6.465 -36.507 1.00 89.38 192 ASP A N 1
ATOM 1558 C CA . ASP A 1 192 ? 11.997 5.751 -37.770 1.00 89.38 192 ASP A CA 1
ATOM 1559 C C . ASP A 1 192 ? 12.312 4.278 -37.491 1.00 89.38 192 ASP A C 1
ATOM 1561 O O . ASP A 1 192 ? 13.418 3.932 -37.082 1.00 89.38 192 ASP A O 1
ATOM 1565 N N . LYS A 1 193 ? 11.345 3.398 -37.763 1.00 82.38 193 LYS A N 1
ATOM 1566 C CA . LYS A 1 193 ? 11.412 1.961 -37.453 1.00 82.38 193 LYS A CA 1
ATOM 1567 C C . LYS A 1 193 ? 12.590 1.225 -38.104 1.00 82.38 193 LYS A C 1
ATOM 1569 O O . LYS A 1 193 ? 12.859 0.087 -37.725 1.00 82.38 193 LYS A O 1
ATOM 1574 N N . ASN A 1 194 ? 13.256 1.820 -39.096 1.00 85.56 194 ASN A N 1
ATOM 1575 C CA . ASN A 1 194 ? 14.403 1.206 -39.768 1.00 85.56 194 ASN A CA 1
ATOM 1576 C C . ASN A 1 194 ? 15.748 1.590 -39.141 1.00 85.56 194 ASN A C 1
ATOM 1578 O O . ASN A 1 194 ? 16.727 0.871 -39.332 1.00 85.56 194 ASN A O 1
ATOM 1582 N N . TYR A 1 195 ? 15.811 2.715 -38.426 1.00 89.50 195 TYR A N 1
ATOM 1583 C CA . TYR A 1 195 ? 17.077 3.288 -37.952 1.00 89.50 195 TYR A CA 1
ATOM 1584 C C . TYR A 1 195 ? 17.071 3.643 -36.471 1.00 89.50 195 TYR A C 1
ATOM 1586 O O . TYR A 1 195 ? 18.143 3.807 -35.886 1.00 89.50 195 TYR A O 1
ATOM 1594 N N . GLN A 1 196 ? 15.893 3.764 -35.866 1.00 92.19 196 GLN A N 1
ATOM 1595 C CA . GLN A 1 196 ? 15.710 4.250 -34.514 1.00 92.19 196 GLN A CA 1
ATOM 1596 C C . GLN A 1 196 ? 14.865 3.300 -33.672 1.00 92.19 196 GLN A C 1
ATOM 1598 O O . GLN A 1 196 ? 13.942 2.640 -34.145 1.00 92.19 196 GLN A O 1
ATOM 1603 N N . GLU A 1 197 ? 15.189 3.284 -32.391 1.00 90.44 197 GLU A N 1
ATOM 1604 C CA . GLU A 1 197 ? 14.455 2.619 -31.329 1.00 90.44 197 GLU A CA 1
ATOM 1605 C C . GLU A 1 197 ? 14.210 3.621 -30.203 1.00 90.44 197 GLU A C 1
ATOM 1607 O O . GLU A 1 197 ? 14.900 4.636 -30.089 1.00 90.44 197 GLU A O 1
ATOM 1612 N N . LEU A 1 198 ? 13.220 3.337 -29.370 1.00 90.12 198 LEU A N 1
ATOM 1613 C CA . LEU A 1 198 ? 12.938 4.136 -28.192 1.00 90.12 198 LEU A CA 1
ATOM 1614 C C . LEU A 1 198 ? 13.830 3.654 -27.039 1.00 90.12 198 LEU A C 1
ATOM 1616 O O . LEU A 1 198 ? 13.984 2.449 -26.836 1.00 90.12 198 LEU A O 1
ATOM 1620 N N . ASP A 1 199 ? 14.456 4.566 -26.302 1.00 89.81 199 ASP A N 1
ATOM 1621 C CA . ASP A 1 199 ? 15.198 4.222 -25.086 1.00 89.81 199 ASP A CA 1
ATOM 1622 C C . ASP A 1 199 ? 14.316 4.274 -23.826 1.00 89.81 199 ASP A C 1
ATOM 1624 O O . ASP A 1 199 ? 13.136 4.626 -23.875 1.00 89.81 199 ASP A O 1
ATOM 1628 N N . MET A 1 200 ? 14.897 3.934 -22.671 1.00 88.44 200 MET A N 1
ATOM 1629 C CA . MET A 1 200 ? 14.185 3.959 -21.386 1.00 88.44 200 MET A CA 1
ATOM 1630 C C . MET A 1 200 ? 13.740 5.364 -20.941 1.00 88.44 200 MET A C 1
ATOM 1632 O O . MET A 1 200 ? 12.942 5.476 -20.017 1.00 88.44 200 MET A O 1
ATOM 1636 N N . MET A 1 201 ? 14.267 6.421 -21.568 1.00 88.69 201 MET A N 1
ATOM 1637 C CA . MET A 1 201 ? 13.875 7.817 -21.347 1.00 88.69 201 MET A CA 1
ATOM 1638 C C . MET A 1 201 ? 12.857 8.287 -22.393 1.00 88.69 201 MET A C 1
ATOM 1640 O O . MET A 1 201 ? 12.568 9.481 -22.495 1.00 88.69 201 MET A O 1
ATOM 1644 N N . TYR A 1 202 ? 12.304 7.352 -23.169 1.00 90.25 202 TYR A N 1
ATOM 1645 C CA . TYR A 1 202 ? 11.321 7.594 -24.214 1.00 90.25 202 TYR A CA 1
ATOM 1646 C C . TYR A 1 202 ? 11.833 8.532 -25.320 1.00 90.25 202 TYR A C 1
ATOM 1648 O O . TYR A 1 202 ? 11.065 9.300 -25.908 1.00 90.25 202 TYR A O 1
ATOM 1656 N N . GLN A 1 203 ? 13.130 8.467 -25.633 1.00 89.88 203 GLN A N 1
ATOM 1657 C CA . GLN A 1 203 ? 13.761 9.206 -26.727 1.00 89.88 203 GLN A CA 1
ATOM 1658 C C . GLN A 1 203 ? 14.044 8.282 -27.914 1.00 89.88 203 GLN A C 1
ATOM 1660 O O . GLN A 1 203 ? 14.527 7.164 -27.742 1.00 89.88 203 GLN A O 1
ATOM 1665 N N . CYS A 1 204 ? 13.754 8.750 -29.133 1.00 91.44 204 CYS A N 1
ATOM 1666 C CA . CYS A 1 204 ? 14.161 8.040 -30.342 1.00 91.44 204 CYS A CA 1
ATOM 1667 C C . CYS A 1 204 ? 15.678 8.168 -30.500 1.00 91.44 204 CYS A C 1
ATOM 1669 O O . CYS A 1 204 ? 16.208 9.264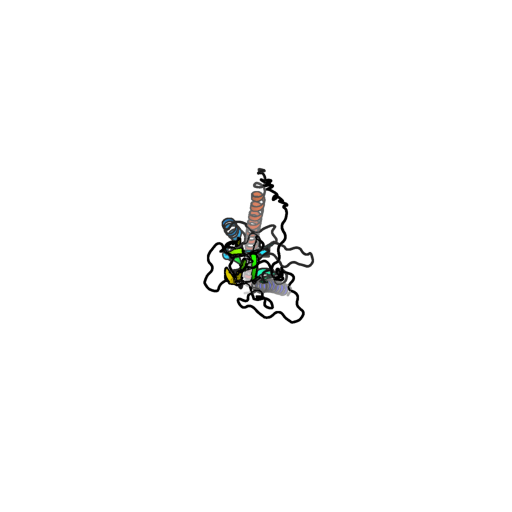 -30.698 1.00 91.44 204 CYS A O 1
ATOM 1671 N N . VAL A 1 205 ? 16.373 7.044 -30.441 1.00 92.44 205 VAL A N 1
ATOM 1672 C CA . VAL A 1 205 ? 17.825 6.957 -30.575 1.00 92.44 205 VAL A CA 1
ATOM 1673 C C . VAL A 1 205 ? 18.173 5.937 -31.644 1.00 92.44 205 VAL A C 1
ATOM 1675 O O . VAL A 1 205 ? 17.369 5.072 -31.974 1.00 92.44 205 VAL A O 1
ATOM 1678 N N . ASN A 1 206 ? 19.373 6.026 -32.209 1.00 93.00 206 ASN A N 1
ATOM 1679 C CA . ASN A 1 206 ? 19.780 5.084 -33.246 1.00 93.00 206 ASN A CA 1
ATOM 1680 C C . ASN A 1 206 ? 19.834 3.654 -32.691 1.00 93.00 206 ASN A C 1
ATOM 1682 O O . ASN A 1 206 ? 20.338 3.432 -31.584 1.00 93.00 206 ASN A O 1
ATOM 1686 N N . ILE A 1 207 ? 19.362 2.698 -33.492 1.00 91.50 207 ILE A N 1
ATOM 1687 C CA . ILE A 1 207 ? 19.468 1.267 -33.196 1.00 91.50 207 ILE A CA 1
ATOM 1688 C C . ILE A 1 207 ? 20.947 0.909 -33.005 1.00 91.50 207 ILE A C 1
ATOM 1690 O O . ILE A 1 207 ? 21.834 1.432 -33.695 1.00 91.50 207 ILE A O 1
ATOM 1694 N N . CYS A 1 208 ? 21.226 0.015 -32.056 1.00 90.69 208 CYS A N 1
ATOM 1695 C CA . CYS A 1 208 ? 22.579 -0.479 -31.835 1.00 90.69 208 CYS A CA 1
ATOM 1696 C C . CYS A 1 208 ? 23.182 -1.083 -33.114 1.00 90.69 208 CYS A C 1
ATOM 1698 O O . CYS A 1 208 ? 22.518 -1.768 -33.891 1.00 90.69 208 CYS A O 1
ATOM 1700 N N . LYS A 1 209 ? 24.480 -0.837 -33.335 1.00 89.62 209 LYS A N 1
ATOM 1701 C CA . LYS A 1 209 ? 25.206 -1.426 -34.468 1.00 89.62 209 LYS A CA 1
ATOM 1702 C C . LYS A 1 209 ? 25.162 -2.954 -34.396 1.00 89.62 209 LYS A C 1
ATOM 1704 O O . LYS A 1 209 ? 25.117 -3.524 -33.309 1.00 89.62 209 LYS A O 1
ATOM 1709 N N . ILE A 1 210 ? 25.265 -3.608 -35.552 1.00 86.69 210 ILE A N 1
ATOM 1710 C CA . ILE A 1 210 ? 25.386 -5.070 -35.644 1.00 86.69 210 ILE A CA 1
ATOM 1711 C C . ILE A 1 210 ? 26.499 -5.554 -34.699 1.00 86.69 210 ILE A C 1
ATOM 1713 O O . ILE A 1 210 ? 27.591 -4.986 -34.685 1.00 86.69 210 ILE A O 1
ATOM 1717 N N . GLY A 1 211 ? 26.205 -6.581 -33.896 1.00 86.44 211 GLY A N 1
ATOM 1718 C CA . GLY A 1 211 ? 27.104 -7.085 -32.848 1.00 86.44 211 GLY A CA 1
ATOM 1719 C C . GLY A 1 211 ? 26.891 -6.452 -31.466 1.00 86.44 211 GLY A C 1
ATOM 1720 O O . GLY A 1 211 ? 27.494 -6.901 -30.493 1.00 86.44 211 GLY A O 1
ATOM 1721 N N . TYR A 1 212 ? 26.011 -5.454 -31.357 1.00 90.62 212 TYR A N 1
ATOM 1722 C CA . TYR A 1 212 ? 25.653 -4.798 -30.104 1.00 90.62 212 TYR A CA 1
ATOM 1723 C C . TYR A 1 212 ? 24.148 -4.888 -29.835 1.00 90.62 212 TYR A C 1
ATOM 1725 O O . TYR A 1 212 ? 23.341 -4.993 -30.755 1.00 90.62 212 TYR A O 1
ATOM 1733 N N . PHE A 1 213 ? 23.770 -4.799 -28.566 1.00 88.31 213 PHE A N 1
ATOM 1734 C CA . PHE A 1 213 ? 22.386 -4.717 -28.107 1.00 88.31 213 PHE A CA 1
ATOM 1735 C C . PHE A 1 213 ? 22.285 -3.715 -26.961 1.00 88.31 213 PHE A C 1
ATOM 1737 O O . PHE A 1 213 ? 23.267 -3.491 -26.255 1.00 88.31 213 PHE A O 1
ATOM 1744 N N . ARG A 1 214 ? 21.115 -3.117 -26.745 1.00 88.19 214 ARG A N 1
ATOM 1745 C CA . ARG A 1 214 ? 20.863 -2.313 -25.548 1.00 88.19 214 ARG A CA 1
ATOM 1746 C C . ARG A 1 214 ? 20.215 -3.206 -24.486 1.00 88.19 214 ARG A C 1
ATOM 1748 O O . ARG A 1 214 ? 19.120 -3.715 -24.732 1.00 88.19 214 ARG A O 1
ATOM 1755 N N . PRO A 1 215 ? 20.879 -3.457 -23.344 1.00 85.31 215 PRO A N 1
ATOM 1756 C CA . PRO A 1 215 ? 20.256 -4.173 -22.241 1.00 85.31 215 PRO A CA 1
ATOM 1757 C C . PRO A 1 215 ? 19.011 -3.445 -21.739 1.00 85.31 215 PRO A C 1
ATOM 1759 O O . PRO A 1 215 ? 18.852 -2.238 -21.913 1.00 85.31 215 PRO A O 1
ATOM 1762 N N . GLU A 1 216 ? 18.132 -4.193 -21.083 1.00 81.25 216 GLU A N 1
ATOM 1763 C CA . GLU A 1 216 ? 16.981 -3.595 -20.421 1.00 81.25 216 GLU A CA 1
ATOM 1764 C C . GLU A 1 216 ? 17.439 -2.650 -19.309 1.00 81.25 216 GLU A C 1
ATOM 1766 O O . GLU A 1 216 ? 18.328 -2.992 -18.531 1.00 81.25 216 GLU A O 1
ATOM 1771 N N . ASN A 1 217 ? 16.820 -1.470 -19.243 1.00 76.44 217 ASN A N 1
ATOM 1772 C CA . ASN A 1 217 ? 17.121 -0.417 -18.265 1.00 76.44 217 ASN A CA 1
ATOM 1773 C C . ASN A 1 217 ? 18.524 0.196 -18.407 1.00 76.44 217 ASN A C 1
ATOM 1775 O O . ASN A 1 217 ? 19.042 0.799 -17.467 1.00 76.44 217 ASN A O 1
ATOM 1779 N N . GLU A 1 218 ? 19.140 0.072 -19.582 1.00 83.50 218 GLU A N 1
ATOM 1780 C CA . GLU A 1 218 ? 20.382 0.760 -19.914 1.00 83.50 218 GLU A CA 1
ATOM 1781 C C . GLU A 1 218 ? 20.197 1.655 -21.136 1.00 83.50 218 GLU A C 1
ATOM 1783 O O . GLU A 1 218 ? 19.471 1.314 -22.060 1.00 83.50 218 GLU A O 1
ATOM 1788 N N . MET A 1 219 ? 20.900 2.788 -21.176 1.00 85.44 219 MET A N 1
ATOM 1789 C CA . MET A 1 219 ? 20.892 3.695 -22.336 1.00 85.44 219 MET A CA 1
ATOM 1790 C C . MET A 1 219 ? 22.008 3.385 -23.350 1.00 85.44 219 MET A C 1
ATOM 1792 O O . MET A 1 219 ? 22.048 3.960 -24.436 1.00 85.44 219 MET A O 1
ATOM 1796 N N . ILE A 1 220 ? 22.936 2.480 -23.020 1.00 88.81 220 ILE A N 1
ATOM 1797 C CA . ILE A 1 220 ? 24.164 2.245 -23.792 1.00 88.81 220 ILE A CA 1
ATOM 1798 C C . ILE A 1 220 ? 24.094 0.893 -24.508 1.00 88.81 220 ILE A C 1
ATOM 1800 O O . ILE A 1 220 ? 23.694 -0.116 -23.935 1.00 88.81 220 ILE A O 1
ATOM 1804 N N . CYS A 1 221 ? 24.534 0.864 -25.766 1.00 90.81 221 CYS A N 1
ATOM 1805 C CA . CYS A 1 221 ? 24.716 -0.376 -26.515 1.00 90.81 221 CYS A CA 1
ATOM 1806 C C . CYS A 1 221 ? 25.922 -1.168 -25.979 1.00 90.81 221 CYS A C 1
ATOM 1808 O O . CYS A 1 221 ? 27.043 -0.658 -25.942 1.00 90.81 221 CYS A O 1
ATOM 1810 N N . ARG A 1 222 ? 25.711 -2.433 -25.618 1.00 90.62 222 ARG A N 1
ATOM 1811 C CA . ARG A 1 222 ? 26.737 -3.385 -25.175 1.00 90.62 222 ARG A CA 1
ATOM 1812 C C . ARG A 1 222 ? 27.029 -4.430 -26.239 1.00 90.62 222 ARG A C 1
ATOM 1814 O O . ARG A 1 222 ? 26.165 -4.758 -27.041 1.00 90.62 222 ARG A O 1
ATOM 1821 N N . HIS A 1 223 ? 28.252 -4.952 -26.235 1.00 91.06 223 HIS A N 1
ATOM 1822 C CA . HIS A 1 223 ? 28.648 -6.028 -27.138 1.00 91.06 223 HIS A CA 1
ATOM 1823 C C . HIS A 1 223 ? 27.890 -7.318 -26.799 1.00 91.06 223 HIS A C 1
ATOM 1825 O O . HIS A 1 223 ? 27.723 -7.649 -25.622 1.00 91.06 223 HIS A O 1
ATOM 1831 N N . LEU A 1 224 ? 27.454 -8.052 -27.820 1.00 83.44 224 LEU A N 1
ATOM 1832 C CA . LEU A 1 224 ? 26.831 -9.360 -27.643 1.00 83.44 224 LEU A CA 1
ATOM 1833 C C . LEU A 1 224 ? 27.843 -10.370 -27.076 1.00 83.44 224 LEU A C 1
ATOM 1835 O O . LEU A 1 224 ? 28.967 -10.438 -27.575 1.00 83.44 224 LEU A O 1
ATOM 1839 N N . PRO A 1 225 ? 27.489 -11.176 -26.062 1.00 76.06 225 PRO A N 1
ATOM 1840 C CA . PRO A 1 225 ? 28.359 -12.262 -25.626 1.00 76.06 225 PRO A CA 1
ATOM 1841 C C . PRO A 1 225 ? 28.572 -13.250 -26.781 1.00 76.06 225 PRO A C 1
ATOM 1843 O O . PRO A 1 225 ? 27.612 -13.597 -27.481 1.00 76.06 225 PRO A O 1
ATOM 1846 N N . GLU A 1 226 ? 29.811 -13.703 -26.984 1.00 67.62 226 GLU A N 1
ATOM 1847 C CA . GLU A 1 226 ? 30.145 -14.677 -28.030 1.00 67.62 226 GLU A CA 1
ATOM 1848 C C . GLU A 1 226 ? 29.244 -15.919 -27.919 1.00 67.62 226 GLU A C 1
ATOM 1850 O O . GLU A 1 226 ? 29.083 -16.493 -26.844 1.00 67.62 226 GLU A O 1
ATOM 1855 N N . GLY A 1 227 ? 28.614 -16.310 -29.032 1.00 60.06 227 GLY A N 1
ATOM 1856 C CA . GLY A 1 227 ? 27.686 -17.447 -29.089 1.00 60.06 227 GLY A CA 1
ATOM 1857 C C . GLY A 1 227 ? 26.207 -17.116 -28.840 1.00 60.06 227 GLY A C 1
ATOM 1858 O O . GLY A 1 227 ? 25.369 -18.009 -28.956 1.00 60.06 227 GLY A O 1
ATOM 1859 N N . THR A 1 228 ? 25.851 -15.857 -28.561 1.00 57.62 228 THR A N 1
ATOM 1860 C CA . THR A 1 228 ? 24.446 -15.448 -28.374 1.00 57.62 228 THR A CA 1
ATOM 1861 C C . THR A 1 228 ? 23.830 -14.988 -29.697 1.00 57.62 228 THR A C 1
ATOM 1863 O O . THR A 1 228 ? 24.266 -13.997 -30.280 1.00 57.62 228 THR A O 1
ATOM 1866 N N . THR A 1 229 ? 22.791 -15.675 -30.175 1.00 53.75 229 THR A N 1
ATOM 1867 C CA . THR A 1 229 ? 21.940 -15.189 -31.275 1.00 53.75 229 THR A CA 1
ATOM 1868 C C . THR A 1 229 ? 20.739 -14.454 -30.687 1.00 53.75 229 THR A C 1
ATOM 1870 O O . THR A 1 229 ? 19.963 -15.032 -29.929 1.00 53.75 229 THR A O 1
ATOM 1873 N N . ILE A 1 230 ? 20.568 -13.170 -31.021 1.00 55.81 230 ILE A N 1
ATOM 1874 C CA . ILE A 1 230 ? 19.324 -12.458 -30.709 1.00 55.81 230 ILE A CA 1
ATOM 1875 C C . ILE A 1 230 ? 18.264 -12.956 -31.695 1.00 55.81 230 ILE A C 1
ATOM 1877 O O . ILE A 1 230 ? 18.379 -12.743 -32.903 1.00 55.81 230 ILE A O 1
ATOM 1881 N N . ALA A 1 231 ? 17.227 -13.623 -31.193 1.00 46.22 231 ALA A N 1
ATOM 1882 C CA . ALA A 1 231 ? 16.037 -13.921 -31.978 1.00 46.22 231 ALA A CA 1
ATOM 1883 C C . ALA A 1 231 ? 15.269 -12.611 -32.220 1.00 46.22 231 ALA A C 1
ATOM 1885 O O . ALA A 1 231 ? 14.443 -12.201 -31.413 1.00 46.22 231 ALA A O 1
ATOM 1886 N N . GLY A 1 232 ? 15.599 -11.917 -33.308 1.00 43.09 232 GLY A N 1
ATOM 1887 C CA . GLY A 1 232 ? 14.987 -10.634 -33.637 1.00 43.09 232 GLY A CA 1
ATOM 1888 C C . GLY A 1 232 ? 15.614 -9.991 -34.867 1.00 43.09 232 GLY A C 1
ATOM 1889 O O . GLY A 1 232 ? 16.565 -9.233 -34.759 1.00 43.09 232 GLY A O 1
ATOM 1890 N N . LYS A 1 233 ? 15.055 -10.318 -36.037 1.00 39.50 233 LYS A N 1
ATOM 1891 C CA . LYS A 1 233 ? 15.116 -9.545 -37.289 1.00 39.50 233 LYS A CA 1
ATOM 1892 C C . LYS A 1 233 ? 16.508 -9.046 -37.717 1.00 39.50 233 LYS A C 1
ATOM 1894 O O . LYS A 1 233 ? 16.770 -7.851 -37.788 1.00 39.50 233 LYS A O 1
ATOM 1899 N N . VAL A 1 234 ? 17.360 -9.977 -38.146 1.00 34.31 234 VAL A N 1
ATOM 1900 C CA . VAL A 1 234 ? 18.459 -9.655 -39.067 1.00 34.31 234 VAL A CA 1
ATOM 1901 C C . VAL A 1 234 ? 17.886 -9.598 -40.487 1.00 34.31 234 VAL A C 1
ATOM 1903 O O . VAL A 1 234 ? 17.783 -10.605 -41.177 1.00 34.31 234 VAL A O 1
ATOM 1906 N N . THR A 1 235 ? 17.473 -8.412 -40.916 1.00 37.06 235 THR A N 1
ATOM 1907 C CA . THR A 1 235 ? 17.481 -8.016 -42.335 1.00 37.06 235 THR A CA 1
ATOM 1908 C C . THR A 1 235 ? 18.586 -6.963 -42.422 1.00 37.06 235 THR A C 1
ATOM 1910 O O . THR A 1 235 ? 18.507 -5.971 -41.709 1.00 37.06 235 THR A O 1
ATOM 1913 N N . SER A 1 236 ? 19.694 -7.136 -43.136 1.00 37.28 236 SER A N 1
ATOM 1914 C CA . SER A 1 236 ? 19.791 -7.621 -44.508 1.00 37.28 236 SER A CA 1
ATOM 1915 C C . SER A 1 236 ? 21.200 -8.139 -44.808 1.00 37.28 236 SER A C 1
ATOM 1917 O O . SER A 1 236 ? 22.189 -7.490 -44.466 1.00 37.28 236 SER A O 1
ATOM 1919 N N . GLU A 1 237 ? 21.289 -9.242 -45.549 1.00 32.78 237 GLU A N 1
ATOM 1920 C CA . GLU A 1 237 ? 22.406 -9.445 -46.469 1.00 32.78 237 GLU A CA 1
ATOM 1921 C C . GLU A 1 237 ? 22.337 -8.343 -47.534 1.00 32.78 237 GLU A C 1
ATOM 1923 O O . GLU A 1 237 ? 21.409 -8.283 -48.342 1.00 32.78 237 GLU A O 1
ATOM 1928 N N . VAL A 1 238 ? 23.307 -7.431 -47.511 1.00 35.41 238 VAL A N 1
ATOM 1929 C CA . VAL A 1 238 ? 23.566 -6.523 -48.628 1.00 35.41 238 VAL A CA 1
ATOM 1930 C C . VAL A 1 238 ? 24.200 -7.360 -49.735 1.00 35.41 238 VAL A C 1
ATOM 1932 O O . VAL A 1 238 ? 25.396 -7.642 -49.698 1.00 35.41 238 VAL A O 1
ATOM 1935 N N . SER A 1 239 ? 23.396 -7.760 -50.718 1.00 32.03 239 SER A N 1
ATOM 1936 C CA . SER A 1 239 ? 23.890 -8.157 -52.035 1.00 32.03 239 SER A CA 1
ATOM 1937 C C . SER A 1 239 ? 23.677 -7.007 -53.024 1.00 32.03 239 SER A C 1
ATOM 1939 O O . SER A 1 239 ? 22.595 -6.442 -53.167 1.00 32.03 239 SER A O 1
ATOM 1941 N N . VAL A 1 240 ? 24.794 -6.622 -53.634 1.00 30.70 240 VAL A N 1
ATOM 1942 C CA . VAL A 1 240 ? 24.988 -5.650 -54.721 1.00 30.70 240 VAL A CA 1
ATOM 1943 C C . VAL A 1 240 ? 24.184 -6.090 -55.969 1.00 30.70 240 VAL A C 1
ATOM 1945 O O . VAL A 1 240 ? 23.928 -7.286 -56.114 1.00 30.70 240 VAL A O 1
ATOM 1948 N N . PRO A 1 241 ? 23.717 -5.164 -56.835 1.00 42.50 241 PRO A N 1
ATOM 1949 C CA . PRO A 1 241 ? 22.520 -5.367 -57.644 1.00 42.50 241 PRO A CA 1
ATOM 1950 C C . PRO A 1 241 ? 22.818 -6.072 -58.965 1.00 42.50 241 PRO A C 1
ATOM 1952 O O . PRO A 1 241 ? 23.816 -5.769 -59.607 1.00 42.50 241 PRO A O 1
ATOM 1955 N N . ASP A 1 242 ? 21.876 -6.893 -59.431 1.00 31.92 242 ASP A N 1
ATOM 1956 C CA . ASP A 1 242 ? 21.668 -7.080 -60.863 1.00 31.92 242 ASP A CA 1
ATOM 1957 C C . ASP A 1 242 ? 20.200 -7.381 -61.190 1.00 31.92 242 ASP A C 1
ATOM 1959 O O . ASP A 1 242 ? 19.475 -8.039 -60.445 1.00 31.92 242 ASP A O 1
ATOM 1963 N N . ASN A 1 243 ? 19.776 -6.794 -62.308 1.00 35.94 243 ASN A N 1
ATOM 1964 C CA . ASN A 1 243 ? 18.450 -6.822 -62.920 1.00 35.94 243 ASN A CA 1
ATOM 1965 C C . ASN A 1 243 ? 17.706 -8.161 -62.794 1.00 35.94 243 ASN A C 1
ATOM 1967 O O . ASN A 1 243 ? 18.279 -9.181 -63.144 1.00 35.94 243 ASN A O 1
ATOM 1971 N N . ILE A 1 244 ? 16.401 -8.114 -62.469 1.00 34.66 244 ILE A N 1
ATOM 1972 C CA . ILE A 1 244 ? 15.288 -8.818 -63.153 1.00 34.66 244 ILE A CA 1
ATOM 1973 C C . ILE A 1 244 ? 13.939 -8.377 -62.521 1.00 34.66 244 ILE A C 1
ATOM 1975 O O . ILE A 1 244 ? 13.680 -8.548 -61.335 1.00 34.66 244 ILE A O 1
ATOM 1979 N N . LYS A 1 245 ? 13.056 -7.811 -63.353 1.00 27.20 245 LYS A N 1
ATOM 1980 C CA . LYS A 1 245 ? 11.582 -7.697 -63.188 1.00 27.20 245 LYS A CA 1
ATOM 1981 C C . LYS A 1 245 ? 10.988 -9.105 -63.471 1.00 27.20 245 LYS A C 1
ATOM 1983 O O . LYS A 1 245 ? 11.551 -9.703 -64.387 1.00 27.20 245 LYS A O 1
ATOM 1988 N N . PRO A 1 246 ? 9.862 -9.631 -62.904 1.00 37.84 246 PRO A N 1
ATOM 1989 C CA . PRO A 1 246 ? 8.625 -8.895 -62.590 1.00 37.84 246 PRO A CA 1
ATOM 1990 C C . PRO A 1 246 ? 7.654 -9.471 -61.496 1.00 37.84 246 PRO A C 1
ATOM 1992 O O . PRO A 1 246 ? 7.814 -10.568 -60.980 1.00 37.84 246 PRO A O 1
ATOM 1995 N N . THR A 1 247 ? 6.554 -8.729 -61.275 1.00 26.77 247 THR A N 1
ATOM 19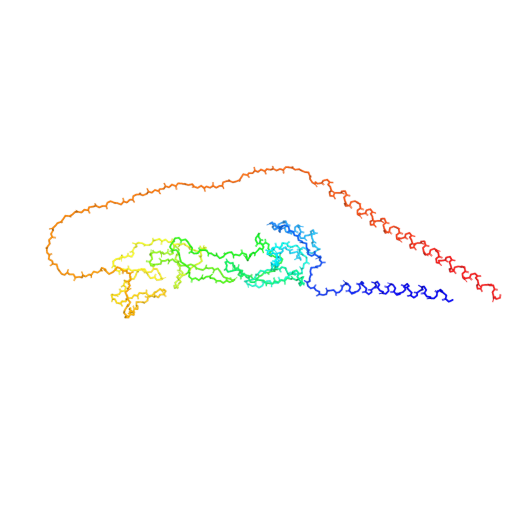96 C CA . THR A 1 247 ? 5.171 -9.191 -60.960 1.00 26.77 247 THR A CA 1
ATOM 1997 C C . THR A 1 247 ? 4.710 -9.438 -59.504 1.00 26.77 247 THR A C 1
ATOM 1999 O O . THR A 1 247 ? 4.866 -10.510 -58.940 1.00 26.77 247 THR A O 1
ATOM 2002 N N . VAL A 1 248 ? 3.980 -8.435 -58.988 1.00 31.28 248 VAL A N 1
ATOM 2003 C CA . VAL A 1 248 ? 2.644 -8.457 -58.333 1.00 31.28 248 VAL A CA 1
ATOM 2004 C C . VAL A 1 248 ? 2.242 -9.667 -57.467 1.00 31.28 248 VAL A C 1
ATOM 2006 O O . VAL A 1 248 ? 1.911 -10.729 -57.987 1.00 31.28 248 VAL A O 1
ATOM 2009 N N . LYS A 1 249 ? 1.973 -9.399 -56.179 1.00 27.95 249 LYS A N 1
ATOM 2010 C CA . LYS A 1 249 ? 0.695 -9.772 -55.538 1.00 27.95 249 LYS A CA 1
ATOM 2011 C C . LYS A 1 249 ? 0.388 -8.879 -54.334 1.00 27.95 249 LYS A C 1
ATOM 2013 O O . LYS A 1 249 ? 1.138 -8.831 -53.369 1.00 27.95 249 LYS A O 1
ATOM 2018 N N . ALA A 1 250 ? -0.733 -8.171 -54.436 1.00 34.16 250 ALA A N 1
ATOM 2019 C CA . ALA A 1 250 ? -1.375 -7.460 -53.345 1.00 34.16 250 ALA A CA 1
ATOM 2020 C C . ALA A 1 250 ? -2.079 -8.458 -52.412 1.00 34.16 250 ALA A C 1
ATOM 2022 O O . ALA A 1 250 ? -2.719 -9.397 -52.890 1.00 34.16 250 ALA A O 1
ATOM 2023 N N . SER A 1 251 ? -2.018 -8.219 -51.102 1.00 30.06 251 SER A N 1
ATOM 2024 C CA . SER A 1 251 ? -2.950 -8.801 -50.135 1.00 30.06 251 SER A CA 1
ATOM 2025 C C . SER A 1 251 ? -3.339 -7.757 -49.090 1.00 30.06 251 SER A C 1
ATOM 2027 O O . SER A 1 251 ? -2.505 -7.216 -48.369 1.00 30.06 251 SER A O 1
ATOM 2029 N N . THR A 1 252 ? -4.634 -7.484 -49.105 1.00 33.19 252 THR A N 1
ATOM 2030 C CA . THR A 1 252 ? -5.473 -6.559 -48.340 1.00 33.19 252 THR A CA 1
ATOM 2031 C C . THR A 1 252 ? -5.502 -6.891 -46.831 1.00 33.19 252 THR A C 1
ATOM 2033 O O . THR A 1 252 ? -5.330 -8.059 -46.476 1.00 33.19 252 THR A O 1
ATOM 2036 N N . PRO A 1 253 ? -5.744 -5.906 -45.940 1.00 36.38 253 PRO A N 1
ATOM 2037 C CA . PRO A 1 253 ? -5.799 -6.090 -44.482 1.00 36.38 253 PRO A CA 1
ATOM 2038 C C . PRO A 1 253 ? -7.160 -6.627 -44.000 1.00 36.38 253 PRO A C 1
ATOM 2040 O O . PRO A 1 253 ? -8.168 -6.379 -44.667 1.00 36.38 253 PRO A O 1
ATOM 2043 N N . PRO A 1 254 ? -7.251 -7.274 -42.820 1.00 34.09 254 PRO A N 1
ATOM 2044 C CA . PRO A 1 254 ? -8.537 -7.535 -42.196 1.00 34.09 254 PRO A CA 1
ATOM 2045 C C . PRO A 1 254 ? -8.970 -6.377 -41.287 1.00 34.09 254 PRO A C 1
ATOM 2047 O O . PRO A 1 254 ? -8.263 -5.912 -40.396 1.00 34.09 254 PRO A O 1
ATOM 2050 N N . THR A 1 255 ? -10.185 -5.935 -41.576 1.00 29.47 255 THR A N 1
ATOM 2051 C CA . THR A 1 255 ? -11.007 -4.935 -40.907 1.00 29.47 255 THR A CA 1
ATOM 2052 C C . THR A 1 255 ? -11.695 -5.517 -39.665 1.00 29.47 255 THR A C 1
ATOM 2054 O O . THR A 1 255 ? -12.218 -6.622 -39.719 1.00 29.47 255 THR A O 1
ATOM 2057 N N . SER A 1 256 ? -11.708 -4.725 -38.586 1.00 30.69 256 SER A N 1
ATOM 2058 C CA . SER A 1 256 ? -12.731 -4.576 -37.529 1.00 30.69 256 SER A CA 1
ATOM 2059 C C . SER A 1 256 ? -13.687 -5.741 -37.226 1.00 30.69 256 SER A C 1
ATOM 2061 O O . SER A 1 256 ? -14.531 -6.108 -38.043 1.00 30.69 256 SER A O 1
ATOM 2063 N N . THR A 1 257 ? -13.781 -6.087 -35.940 1.00 30.52 257 THR A N 1
ATOM 2064 C CA . THR A 1 257 ? -15.075 -6.431 -35.332 1.00 30.52 257 THR A CA 1
ATOM 2065 C C . THR A 1 257 ? -15.183 -5.774 -33.956 1.00 30.52 257 THR A C 1
ATOM 2067 O O . THR A 1 257 ? -14.513 -6.167 -33.007 1.00 30.52 257 THR A O 1
ATOM 2070 N N . LYS A 1 258 ? -16.001 -4.717 -33.879 1.00 34.84 258 LYS A N 1
ATOM 2071 C CA . LYS A 1 258 ? -16.644 -4.266 -32.641 1.00 34.84 258 LYS A CA 1
ATOM 2072 C C . LYS A 1 258 ? -17.745 -5.266 -32.312 1.00 34.84 258 LYS A C 1
ATOM 2074 O O . LYS A 1 258 ? -18.544 -5.538 -33.199 1.00 34.84 258 LYS A O 1
ATOM 2079 N N . ASP A 1 259 ? -17.841 -5.698 -31.060 1.00 31.94 259 ASP A N 1
ATOM 2080 C CA . ASP A 1 259 ? -19.123 -6.100 -30.487 1.00 31.94 259 ASP A CA 1
ATOM 2081 C C . ASP A 1 259 ? -19.174 -5.847 -28.977 1.00 31.94 259 ASP A C 1
ATOM 2083 O O . ASP A 1 259 ? -18.162 -5.806 -28.280 1.00 31.94 259 ASP A O 1
ATOM 2087 N N . ASN A 1 260 ? -20.392 -5.541 -28.542 1.00 36.56 260 ASN A N 1
ATOM 2088 C CA . ASN A 1 260 ? -20.781 -4.797 -27.350 1.00 36.56 260 ASN A CA 1
ATOM 2089 C C . ASN A 1 260 ? -21.045 -5.670 -26.107 1.00 36.56 260 ASN A C 1
ATOM 2091 O O . ASN A 1 260 ? -21.297 -6.863 -26.224 1.00 36.56 260 ASN A O 1
ATOM 2095 N N . MET A 1 261 ? -21.213 -4.963 -24.972 1.00 30.05 261 MET A N 1
ATOM 2096 C CA . MET A 1 261 ? -22.019 -5.311 -23.777 1.00 30.05 261 MET A CA 1
ATOM 2097 C C . MET A 1 261 ? -21.443 -6.434 -22.887 1.00 30.05 261 MET A C 1
ATOM 2099 O O . MET A 1 261 ? -20.904 -7.416 -23.362 1.00 30.05 261 MET A O 1
ATOM 2103 N N . VAL A 1 262 ? -21.474 -6.349 -21.553 1.00 30.92 262 VAL A N 1
ATOM 2104 C CA . VAL A 1 262 ? -22.665 -6.244 -20.694 1.00 30.92 262 VAL A CA 1
ATOM 2105 C C . VAL A 1 262 ? -22.295 -5.638 -19.326 1.00 30.92 262 VAL A C 1
ATOM 2107 O O . VAL A 1 262 ? -21.322 -6.034 -18.691 1.00 30.92 262 VAL A O 1
ATOM 2110 N N . LYS A 1 263 ? -23.136 -4.711 -18.857 1.00 35.72 263 LYS A N 1
ATOM 2111 C CA . LYS A 1 263 ? -23.231 -4.192 -17.483 1.00 35.72 263 LYS A CA 1
ATOM 2112 C C . LYS A 1 263 ? -24.267 -5.028 -16.718 1.00 35.72 263 LYS A C 1
ATOM 2114 O O . LYS A 1 263 ? -25.356 -5.197 -17.265 1.00 35.72 263 LYS A O 1
ATOM 2119 N N . PRO A 1 264 ? -24.028 -5.463 -15.469 1.00 38.81 264 PRO A N 1
ATOM 2120 C CA . PRO A 1 264 ? -25.109 -5.882 -14.592 1.00 38.81 264 PRO A CA 1
ATOM 2121 C C . PRO A 1 264 ? -25.506 -4.732 -13.668 1.00 38.81 264 PRO A C 1
ATOM 2123 O O . PRO A 1 264 ? -24.754 -4.270 -12.811 1.00 38.81 264 PRO A O 1
ATOM 2126 N N . GLU A 1 265 ? -26.720 -4.268 -13.905 1.00 34.09 265 GLU A N 1
ATOM 2127 C CA . GLU A 1 265 ? -27.601 -3.615 -12.952 1.00 34.09 265 GLU A CA 1
ATOM 2128 C C . GLU A 1 265 ? -28.089 -4.684 -11.961 1.00 34.09 265 GLU A C 1
ATOM 2130 O O . GLU A 1 265 ? -28.425 -5.793 -12.379 1.00 34.09 265 GLU A O 1
ATOM 2135 N N . MET A 1 266 ? -28.101 -4.390 -10.658 1.00 32.91 266 MET A N 1
ATOM 2136 C CA . MET A 1 266 ? -28.798 -5.241 -9.697 1.00 32.91 266 MET A CA 1
ATOM 2137 C C . MET A 1 266 ? -29.691 -4.424 -8.780 1.00 32.91 266 MET A C 1
ATOM 2139 O O . MET A 1 266 ? -29.402 -3.301 -8.373 1.00 32.91 266 MET A O 1
ATOM 2143 N N . GLU A 1 267 ? -30.820 -5.066 -8.562 1.00 33.59 267 GLU A N 1
ATOM 2144 C CA . GLU A 1 267 ? -32.141 -4.549 -8.322 1.00 33.59 267 GLU A CA 1
ATOM 2145 C C . GLU A 1 267 ? -32.414 -4.357 -6.832 1.00 33.59 267 GLU A C 1
ATOM 2147 O O . GLU A 1 267 ? -31.898 -5.048 -5.955 1.00 33.59 267 GLU A O 1
ATOM 2152 N N . ASN A 1 268 ? -33.271 -3.381 -6.587 1.00 34.06 268 ASN A N 1
ATOM 2153 C CA . ASN A 1 268 ? -33.803 -2.964 -5.311 1.00 34.06 268 ASN A CA 1
ATOM 2154 C C . ASN A 1 268 ? -34.965 -3.888 -4.913 1.00 34.06 268 ASN A C 1
ATOM 2156 O O . ASN A 1 268 ? -35.964 -3.944 -5.626 1.00 34.06 268 ASN A O 1
ATOM 2160 N N . GLN A 1 269 ? -34.888 -4.554 -3.760 1.00 31.70 269 GLN A N 1
ATOM 2161 C CA . GLN A 1 269 ? -36.059 -5.154 -3.117 1.00 31.70 269 GLN A CA 1
ATOM 2162 C C . GLN A 1 269 ? -36.057 -4.853 -1.622 1.00 31.70 269 GLN A C 1
ATOM 2164 O O . GLN A 1 269 ? -35.214 -5.314 -0.857 1.00 31.70 269 GLN A O 1
ATOM 2169 N N . GLY A 1 270 ? -37.040 -4.050 -1.221 1.00 35.62 270 GLY A N 1
ATOM 2170 C CA . GLY A 1 270 ? -37.347 -3.784 0.170 1.00 35.62 270 GLY A CA 1
ATOM 2171 C C . GLY A 1 270 ? -37.994 -4.978 0.865 1.00 35.62 270 GLY A C 1
ATOM 2172 O O . GLY A 1 270 ? -38.690 -5.794 0.264 1.00 35.62 270 GLY A O 1
ATOM 2173 N N . THR A 1 271 ? -37.843 -5.016 2.183 1.00 32.72 271 THR A N 1
ATOM 2174 C CA . THR A 1 271 ? -38.800 -5.683 3.065 1.00 32.72 271 THR A CA 1
ATOM 2175 C C . THR A 1 271 ? -38.918 -4.886 4.355 1.00 32.72 271 THR A C 1
ATOM 2177 O O . THR A 1 271 ? -37.932 -4.448 4.944 1.00 32.72 271 THR A O 1
ATOM 2180 N N . LYS A 1 272 ? -40.170 -4.637 4.723 1.00 38.19 272 LYS A N 1
ATOM 2181 C CA . LYS A 1 272 ? -40.631 -3.871 5.874 1.00 38.19 272 LYS A CA 1
ATOM 2182 C C . LYS A 1 272 ? -40.856 -4.785 7.088 1.00 38.19 272 LYS A C 1
ATOM 2184 O O . LYS A 1 272 ? -41.309 -5.912 6.925 1.00 38.19 272 LYS A O 1
ATOM 2189 N N . ASP A 1 273 ? -40.654 -4.179 8.258 1.00 42.41 273 ASP A N 1
ATOM 2190 C CA . ASP A 1 273 ? -41.369 -4.346 9.534 1.00 42.41 273 ASP A CA 1
ATOM 2191 C C . ASP A 1 273 ? -41.156 -5.586 10.441 1.00 42.41 273 ASP A C 1
ATOM 2193 O O . ASP A 1 273 ? -41.122 -6.733 10.012 1.00 42.41 273 ASP A O 1
ATOM 2197 N N . ASN A 1 274 ? -41.148 -5.278 11.757 1.00 45.62 274 ASN A N 1
ATOM 2198 C CA . ASN A 1 274 ? -41.486 -6.112 12.934 1.00 45.62 274 ASN A CA 1
ATOM 2199 C C . ASN A 1 274 ? -40.387 -6.639 13.885 1.00 45.62 274 ASN A C 1
ATOM 2201 O O . ASN A 1 274 ? -40.440 -7.796 14.290 1.00 45.62 274 ASN A O 1
ATOM 2205 N N . HIS A 1 275 ? -39.491 -5.783 14.404 1.00 41.00 275 HIS A N 1
ATOM 2206 C CA . HIS A 1 275 ? -38.671 -6.153 15.585 1.00 41.00 275 HIS A CA 1
ATOM 2207 C C . HIS A 1 275 ? -38.589 -5.132 16.741 1.00 41.00 275 HIS A C 1
ATOM 2209 O O . HIS A 1 275 ? -37.910 -5.385 17.735 1.00 41.00 275 HIS A O 1
ATOM 2215 N N . ILE A 1 276 ? -39.320 -4.011 16.699 1.00 45.59 276 ILE A N 1
ATOM 2216 C CA . ILE A 1 276 ? -39.140 -2.917 17.682 1.00 45.59 276 ILE A CA 1
ATOM 2217 C C . ILE A 1 276 ? -39.923 -3.112 19.003 1.00 45.59 276 ILE A C 1
ATOM 2219 O O . ILE A 1 276 ? -39.618 -2.469 20.004 1.00 45.59 276 ILE A O 1
ATOM 2223 N N . VAL A 1 277 ? -40.867 -4.055 19.092 1.00 46.16 277 VAL A N 1
ATOM 2224 C CA . VAL A 1 277 ? -41.725 -4.191 20.294 1.00 46.16 277 VAL A CA 1
ATOM 2225 C C . VAL A 1 277 ? -41.133 -5.112 21.381 1.00 46.16 277 VAL A C 1
ATOM 2227 O O . VAL A 1 277 ? -41.503 -5.005 22.548 1.00 46.16 277 VAL A O 1
ATOM 2230 N N . ALA A 1 278 ? -40.148 -5.961 21.067 1.00 46.97 278 ALA A N 1
ATOM 2231 C CA . ALA A 1 278 ? -39.606 -6.930 22.034 1.00 46.97 278 ALA A CA 1
ATOM 2232 C C . ALA A 1 278 ? -38.515 -6.368 22.976 1.00 46.97 278 ALA A C 1
ATOM 2234 O O . ALA A 1 278 ? -38.288 -6.916 24.054 1.00 46.97 278 ALA A O 1
ATOM 2235 N N . LEU A 1 279 ? -37.855 -5.261 22.614 1.00 50.25 279 LEU A N 1
ATOM 2236 C CA . LEU A 1 279 ? -36.727 -4.701 23.379 1.00 50.25 279 LEU A CA 1
ATOM 2237 C C . LEU A 1 279 ? -37.155 -3.877 24.606 1.00 50.25 279 LEU A C 1
ATOM 2239 O O . LEU A 1 279 ? -36.446 -3.860 25.612 1.00 50.25 279 LEU A O 1
ATOM 2243 N N . TYR A 1 280 ? -38.339 -3.261 24.578 1.00 51.00 280 TYR A N 1
ATOM 2244 C CA . TYR A 1 280 ? -38.831 -2.453 25.702 1.00 51.00 280 TYR A CA 1
ATOM 2245 C C . TYR A 1 280 ? -39.354 -3.293 26.881 1.00 51.00 280 TYR A C 1
ATOM 2247 O O . TYR A 1 280 ? -39.305 -2.839 28.025 1.00 51.00 280 TYR A O 1
ATOM 2255 N N . GLY A 1 281 ? -39.790 -4.535 26.640 1.00 48.19 281 GLY A N 1
ATOM 2256 C CA . GLY A 1 281 ? -40.290 -5.425 27.695 1.00 48.19 281 GLY A CA 1
ATOM 2257 C C . GLY A 1 281 ? -39.191 -5.961 28.619 1.00 48.19 281 GLY A C 1
ATOM 2258 O O . GLY A 1 281 ? -39.381 -6.036 29.831 1.00 48.19 281 GLY A O 1
ATOM 2259 N N . VAL A 1 282 ? -38.013 -6.279 28.072 1.00 55.88 282 VAL A N 1
ATOM 2260 C CA . VAL A 1 282 ? -36.905 -6.876 28.843 1.00 55.88 282 VAL A CA 1
ATOM 2261 C C . VAL A 1 282 ? -36.210 -5.837 29.735 1.00 55.88 282 VAL A C 1
ATOM 2263 O O . VAL A 1 282 ? -35.826 -6.147 30.863 1.00 55.88 282 VAL A O 1
ATOM 2266 N N . GLY A 1 283 ? -36.120 -4.579 29.286 1.00 57.53 283 GLY A N 1
ATOM 2267 C CA . GLY A 1 283 ? -35.512 -3.493 30.066 1.00 57.53 283 GLY A CA 1
ATOM 2268 C C . GLY A 1 283 ? -36.254 -3.180 31.372 1.00 57.53 283 GLY A C 1
ATOM 2269 O O . GLY A 1 283 ? -35.623 -2.978 32.411 1.00 57.53 283 GLY A O 1
ATOM 2270 N N . LEU A 1 284 ? -37.591 -3.209 31.357 1.00 61.28 284 LEU A N 1
ATOM 2271 C CA . LEU A 1 284 ? -38.409 -2.908 32.540 1.00 61.28 284 LEU A CA 1
ATOM 2272 C C . LEU A 1 284 ? -38.296 -3.979 33.637 1.00 61.28 284 LEU A C 1
ATOM 2274 O O . LEU A 1 284 ? -38.297 -3.645 34.824 1.00 61.28 284 LEU A O 1
ATOM 2278 N N . VAL A 1 285 ? -38.124 -5.252 33.266 1.00 65.75 285 VAL A N 1
ATOM 2279 C CA . VAL A 1 285 ? -37.987 -6.361 34.228 1.00 65.75 285 VAL A CA 1
ATOM 2280 C C . VAL A 1 285 ? -36.647 -6.295 34.981 1.00 65.75 285 VAL A C 1
ATOM 2282 O O . VAL A 1 285 ? -36.598 -6.539 36.191 1.00 65.75 285 VAL A O 1
ATOM 2285 N N . CYS A 1 286 ? -35.563 -5.882 34.318 1.00 63.62 286 CYS A N 1
ATOM 2286 C CA . CYS A 1 286 ? -34.249 -5.707 34.954 1.00 63.62 286 CYS A CA 1
ATOM 2287 C C . CYS A 1 286 ? -34.207 -4.514 35.930 1.00 63.62 286 CYS A C 1
ATOM 2289 O O . CYS A 1 286 ? -33.573 -4.580 36.987 1.00 63.62 286 CYS A O 1
ATOM 2291 N N . ILE A 1 287 ? -34.918 -3.426 35.623 1.00 72.56 287 ILE A N 1
ATOM 2292 C CA . ILE A 1 287 ? -34.995 -2.259 36.518 1.00 72.56 287 ILE A CA 1
ATOM 2293 C C . ILE A 1 287 ? -35.849 -2.580 37.760 1.00 72.56 287 ILE A C 1
ATOM 2295 O O . ILE A 1 287 ? -35.477 -2.234 38.881 1.00 72.56 287 ILE A O 1
ATOM 2299 N N . ALA A 1 288 ? -36.956 -3.314 37.604 1.00 72.81 288 ALA A N 1
ATOM 2300 C CA . ALA A 1 288 ? -37.803 -3.705 38.734 1.00 72.81 288 ALA A CA 1
ATOM 2301 C C . ALA A 1 288 ? -37.087 -4.656 39.717 1.00 72.81 288 ALA A C 1
ATOM 2303 O O . ALA A 1 288 ? -37.215 -4.509 40.936 1.00 72.81 288 ALA A O 1
ATOM 2304 N N . THR A 1 289 ? -36.293 -5.603 39.206 1.00 75.38 289 THR A N 1
ATOM 2305 C CA . THR A 1 289 ? -35.546 -6.569 40.036 1.00 75.38 289 THR A CA 1
ATOM 2306 C C . THR A 1 289 ? -34.399 -5.926 40.816 1.00 75.38 289 THR A C 1
ATOM 2308 O O . THR A 1 289 ? -34.202 -6.245 41.991 1.00 75.38 289 THR A O 1
ATOM 2311 N N . THR A 1 290 ? -33.688 -4.970 40.217 1.00 77.62 290 THR A N 1
ATOM 2312 C CA . THR A 1 290 ? -32.610 -4.229 40.897 1.00 77.62 290 THR A CA 1
ATOM 2313 C C . THR A 1 290 ? -33.146 -3.331 42.012 1.00 77.62 290 THR A C 1
ATOM 2315 O O . THR A 1 290 ? -32.629 -3.371 43.131 1.00 77.62 290 THR A O 1
ATOM 2318 N N . ILE A 1 291 ? -34.235 -2.594 41.767 1.00 82.94 291 ILE A N 1
ATOM 2319 C CA . ILE A 1 291 ? -34.878 -1.761 42.797 1.00 82.94 291 ILE A CA 1
ATOM 2320 C C . ILE A 1 291 ? -35.421 -2.637 43.938 1.00 82.94 291 ILE A C 1
ATOM 2322 O O . ILE A 1 291 ? -35.203 -2.325 45.112 1.00 82.94 291 ILE A O 1
ATOM 2326 N N . GLY A 1 292 ? -36.056 -3.771 43.614 1.00 83.50 292 GLY A N 1
ATOM 2327 C CA . GLY A 1 292 ? -36.543 -4.733 44.606 1.00 83.50 292 GLY A CA 1
ATOM 2328 C C . GLY A 1 292 ? -35.433 -5.265 45.520 1.00 83.50 292 GLY A C 1
ATOM 2329 O O . GLY A 1 292 ? -35.589 -5.264 46.743 1.00 83.50 292 GLY A O 1
ATOM 2330 N N . GLY A 1 293 ? -34.282 -5.638 44.951 1.00 82.56 293 GLY A N 1
ATOM 2331 C CA . GLY A 1 293 ? -33.123 -6.113 45.715 1.00 82.56 293 GLY A CA 1
ATOM 2332 C C . GLY A 1 293 ? -32.569 -5.069 46.691 1.00 82.56 293 GLY A C 1
ATOM 2333 O O . GLY A 1 293 ? -32.299 -5.388 47.852 1.00 82.56 293 GLY A O 1
ATOM 2334 N N . VAL A 1 294 ? -32.471 -3.805 46.264 1.00 85.25 294 VAL A N 1
ATOM 2335 C CA . VAL A 1 294 ? -31.992 -2.703 47.119 1.00 85.25 294 VAL A CA 1
ATOM 2336 C C . VAL A 1 294 ? -32.961 -2.434 48.273 1.00 85.25 294 VAL A C 1
ATOM 2338 O O . VAL A 1 294 ? -32.530 -2.298 49.421 1.00 85.25 294 VAL A O 1
ATOM 2341 N N . VAL A 1 295 ? -34.272 -2.411 48.011 1.00 88.31 295 VAL A N 1
ATOM 2342 C CA . VAL A 1 295 ? -35.286 -2.171 49.053 1.00 88.31 295 VAL A CA 1
ATOM 2343 C C . VAL A 1 295 ? -35.304 -3.304 50.083 1.00 88.31 295 VAL A C 1
ATOM 2345 O O . VAL A 1 295 ? -35.317 -3.029 51.288 1.00 88.31 295 VAL A O 1
ATOM 2348 N N . ILE A 1 296 ? -35.230 -4.564 49.639 1.00 87.88 296 ILE A N 1
ATOM 2349 C CA . ILE A 1 296 ? -35.138 -5.728 50.535 1.00 87.88 296 ILE A CA 1
ATOM 2350 C C . ILE A 1 296 ? -33.855 -5.650 51.374 1.00 87.88 296 ILE A C 1
ATOM 2352 O O . ILE A 1 296 ? -33.917 -5.808 52.596 1.00 87.88 296 ILE A O 1
ATOM 2356 N N . GLY A 1 297 ? -32.712 -5.319 50.763 1.00 86.38 297 GLY A N 1
ATOM 2357 C CA . GLY A 1 297 ? -31.437 -5.149 51.467 1.00 86.38 297 GLY A CA 1
ATOM 2358 C C . GLY A 1 297 ? -31.495 -4.077 52.563 1.00 86.38 297 GLY A C 1
ATOM 2359 O O . GLY A 1 297 ? -31.096 -4.324 53.706 1.00 86.38 297 GLY A O 1
ATOM 2360 N N . ILE A 1 298 ? -32.075 -2.910 52.263 1.00 86.69 298 ILE A N 1
ATOM 2361 C CA . ILE A 1 298 ? -32.274 -1.829 53.244 1.00 86.69 298 ILE A CA 1
ATOM 2362 C C . ILE A 1 298 ? -33.212 -2.278 54.374 1.00 86.69 298 ILE A C 1
ATOM 2364 O O . ILE A 1 298 ? -32.968 -1.969 55.547 1.00 86.69 298 ILE A O 1
ATOM 2368 N N . PHE A 1 299 ? -34.276 -3.020 54.056 1.00 84.88 299 PHE A N 1
ATOM 2369 C CA . PHE A 1 299 ? -35.232 -3.502 55.052 1.00 84.88 299 PHE A CA 1
ATOM 2370 C C . PHE A 1 299 ? -34.600 -4.519 56.015 1.00 84.88 299 PHE A C 1
ATOM 2372 O O . PHE A 1 299 ? -34.774 -4.407 57.236 1.00 84.88 299 PHE A O 1
ATOM 2379 N N . VAL A 1 300 ? -33.803 -5.455 55.490 1.00 86.38 300 VAL A N 1
ATOM 2380 C CA . VAL A 1 300 ? -33.043 -6.430 56.288 1.00 86.38 300 VAL A CA 1
ATOM 2381 C C . VAL A 1 300 ? -32.036 -5.717 57.193 1.00 86.38 300 VAL A C 1
ATOM 2383 O O . VAL A 1 300 ? -32.014 -5.975 58.398 1.00 86.38 300 VAL A O 1
ATOM 2386 N N . LEU A 1 301 ? -31.284 -4.740 56.673 1.00 81.38 301 LEU A N 1
ATOM 2387 C CA . LEU A 1 301 ? -30.342 -3.939 57.468 1.00 81.38 301 LEU A CA 1
ATOM 2388 C C . LEU A 1 301 ? -31.033 -3.174 58.608 1.00 81.38 301 LEU A C 1
ATOM 2390 O O . LEU A 1 301 ? -30.524 -3.131 59.733 1.00 81.38 301 LEU A O 1
ATOM 2394 N N . ARG A 1 302 ? -32.220 -2.601 58.364 1.00 83.25 302 ARG A N 1
ATOM 2395 C CA . ARG A 1 302 ? -33.008 -1.913 59.405 1.00 83.25 302 ARG A CA 1
ATOM 2396 C C . ARG A 1 302 ? -33.518 -2.874 60.481 1.00 83.25 302 ARG A C 1
ATOM 2398 O O . ARG A 1 302 ? -33.470 -2.537 61.667 1.00 83.25 302 ARG A O 1
ATOM 2405 N N . ARG A 1 303 ? -33.979 -4.070 60.097 1.00 79.31 303 ARG A N 1
ATOM 2406 C CA . ARG A 1 303 ? -34.395 -5.127 61.040 1.00 79.31 303 ARG A CA 1
ATOM 2407 C C . ARG A 1 303 ? -33.222 -5.598 61.896 1.00 79.31 303 ARG A C 1
ATOM 2409 O O . ARG A 1 303 ? -33.374 -5.706 63.113 1.00 79.31 303 ARG A O 1
ATOM 2416 N N . TYR A 1 304 ? -32.053 -5.783 61.286 1.00 77.25 304 TYR A N 1
ATOM 2417 C CA . TYR A 1 304 ? -30.841 -6.200 61.986 1.00 77.25 304 TYR A CA 1
ATOM 2418 C C . TYR A 1 304 ? -30.388 -5.154 63.015 1.00 77.25 304 TYR A C 1
ATOM 2420 O O . TYR A 1 304 ? -30.116 -5.493 64.167 1.00 77.25 304 TYR A O 1
ATOM 2428 N N . LYS A 1 305 ? -30.416 -3.859 62.658 1.00 78.56 305 LYS A N 1
ATOM 2429 C CA . LYS A 1 305 ? -30.116 -2.765 63.601 1.00 78.56 305 LYS A CA 1
ATOM 2430 C C . LYS A 1 305 ? -31.080 -2.728 64.794 1.00 78.56 305 LYS A C 1
ATOM 2432 O O . LYS A 1 305 ? -30.627 -2.570 65.925 1.00 78.56 305 LYS A O 1
ATOM 2437 N N . LYS A 1 306 ? -32.389 -2.925 64.575 1.00 74.62 306 LYS A N 1
ATOM 2438 C CA . LYS A 1 306 ? -33.378 -2.979 65.673 1.00 74.62 306 LYS A CA 1
ATOM 2439 C C . LYS A 1 306 ? -33.161 -4.176 66.605 1.00 74.62 306 LYS A C 1
ATOM 2441 O O . LYS A 1 306 ? -33.282 -4.020 67.818 1.00 74.62 306 LYS A O 1
ATOM 2446 N N . ALA A 1 307 ? -32.826 -5.349 66.065 1.00 72.00 307 ALA A N 1
ATOM 2447 C CA . ALA A 1 307 ? -32.549 -6.537 66.874 1.00 72.00 307 ALA A CA 1
ATOM 2448 C C . ALA A 1 307 ? -31.285 -6.363 67.738 1.00 72.00 307 ALA A C 1
ATOM 2450 O O . ALA A 1 307 ? -31.305 -6.682 68.927 1.00 72.00 307 ALA A O 1
ATOM 2451 N N . SER A 1 308 ? -30.221 -5.780 67.175 1.00 71.06 308 SER A N 1
ATOM 2452 C CA . SER A 1 308 ? -28.992 -5.477 67.921 1.00 71.06 308 SER A CA 1
ATOM 2453 C C . SER A 1 308 ? -29.208 -4.436 69.023 1.00 71.06 308 SER A C 1
ATOM 2455 O O . SER A 1 308 ? -28.706 -4.621 70.129 1.00 71.06 308 SER A O 1
ATOM 2457 N N . ALA A 1 309 ? -30.003 -3.388 68.773 1.00 71.44 309 ALA A N 1
ATOM 2458 C CA . ALA A 1 309 ? -30.323 -2.381 69.789 1.00 71.44 309 ALA A CA 1
ATOM 2459 C C . ALA A 1 309 ? -31.089 -2.977 70.986 1.00 71.44 309 ALA A C 1
ATOM 2461 O O . ALA A 1 309 ? -30.792 -2.658 72.135 1.00 71.44 309 ALA A O 1
ATOM 2462 N N . LYS A 1 310 ? -32.020 -3.908 70.732 1.00 65.38 310 LYS A N 1
ATOM 2463 C CA . LYS A 1 310 ? -32.790 -4.588 71.787 1.00 65.38 310 LYS A CA 1
ATOM 2464 C C . LYS A 1 310 ? -31.927 -5.538 72.628 1.00 65.38 310 LYS A C 1
ATOM 2466 O O . LYS A 1 310 ? -32.162 -5.705 73.820 1.00 65.38 310 LYS A O 1
ATOM 2471 N N . LYS A 1 311 ? -30.898 -6.138 72.020 1.00 62.34 311 LYS A N 1
ATOM 2472 C CA . LYS A 1 311 ? -29.944 -7.009 72.721 1.00 62.34 311 LYS A CA 1
ATOM 2473 C C . LYS A 1 311 ? -28.984 -6.218 73.621 1.00 62.34 311 LYS A C 1
ATOM 2475 O O . LYS A 1 311 ? -28.653 -6.689 74.703 1.00 62.34 311 LYS A O 1
ATOM 2480 N N . LEU A 1 312 ? -28.606 -5.006 73.209 1.00 60.28 312 LEU A N 1
ATOM 2481 C CA . LEU A 1 312 ? -27.803 -4.079 74.016 1.00 60.28 312 LEU A CA 1
ATOM 2482 C C . LEU A 1 312 ? -28.589 -3.501 75.205 1.00 60.28 312 LEU A C 1
ATOM 2484 O O . LEU A 1 312 ? -28.029 -3.401 76.293 1.00 60.28 312 LEU A O 1
ATOM 2488 N N . SER A 1 313 ? -29.888 -3.202 75.054 1.00 57.91 313 SER A N 1
ATOM 2489 C CA . SER A 1 313 ? -30.701 -2.717 76.184 1.00 57.91 313 SER A CA 1
ATOM 2490 C C . SER A 1 313 ? -30.964 -3.798 77.241 1.00 57.91 313 SER A C 1
ATOM 2492 O O . SER A 1 313 ? -31.009 -3.492 78.427 1.00 57.91 313 SER A O 1
ATOM 2494 N N . MET A 1 314 ? -31.091 -5.068 76.836 1.00 57.62 314 MET A N 1
ATOM 2495 C CA . MET A 1 314 ? -31.241 -6.190 77.776 1.00 57.62 314 MET A CA 1
ATOM 2496 C C . MET A 1 314 ? -29.945 -6.513 78.535 1.00 57.62 314 MET A C 1
ATOM 2498 O O . MET A 1 314 ? -30.016 -6.965 79.672 1.00 57.62 314 MET A O 1
ATOM 2502 N N . GLN A 1 315 ? -28.766 -6.259 77.953 1.00 54.59 315 GLN A N 1
ATOM 2503 C CA . GLN A 1 315 ? -27.502 -6.376 78.693 1.00 54.59 315 GLN A CA 1
ATOM 2504 C C . GLN A 1 315 ? -27.280 -5.215 79.669 1.00 54.59 315 GLN A C 1
ATOM 2506 O O . GLN A 1 315 ? -26.682 -5.440 80.715 1.00 54.59 315 GLN A O 1
ATOM 2511 N N . ALA A 1 316 ? -27.794 -4.015 79.378 1.00 53.66 316 ALA A N 1
ATOM 2512 C CA . ALA A 1 316 ? -27.709 -2.879 80.298 1.00 53.66 316 ALA A CA 1
ATOM 2513 C C . ALA A 1 316 ? -28.552 -3.091 81.574 1.00 53.66 316 ALA A C 1
ATOM 2515 O O . ALA A 1 316 ? -28.066 -2.835 82.666 1.00 53.66 316 ALA A O 1
ATOM 2516 N N . GLN A 1 317 ? -29.759 -3.664 81.464 1.00 51.59 317 GLN A N 1
ATOM 2517 C CA . GLN A 1 317 ? -30.615 -3.950 82.631 1.00 51.59 317 GLN A CA 1
ATOM 2518 C C . GLN A 1 317 ? -30.103 -5.075 83.542 1.00 51.59 317 GLN A C 1
ATOM 2520 O O . GLN A 1 317 ? -30.543 -5.184 84.681 1.00 51.59 317 GLN A O 1
ATOM 2525 N N . SER A 1 318 ? -29.178 -5.914 83.068 1.00 50.22 318 SER A N 1
ATOM 2526 C CA . SER A 1 318 ? -28.630 -7.012 83.872 1.00 50.22 318 SER A CA 1
ATOM 2527 C C . SER A 1 318 ? -27.418 -6.602 84.721 1.00 50.22 318 SER A C 1
ATOM 2529 O O . SER A 1 318 ? -26.945 -7.424 85.504 1.00 50.22 318 SER A O 1
ATOM 2531 N N . CYS A 1 319 ? -26.925 -5.364 84.582 1.00 46.53 319 CYS A N 1
ATOM 2532 C CA . CYS A 1 319 ? -25.845 -4.814 85.409 1.00 46.53 319 CYS A CA 1
ATOM 2533 C C . CYS A 1 319 ? -26.343 -3.996 86.616 1.00 46.53 319 CYS A C 1
ATOM 2535 O O . CYS A 1 319 ? -25.568 -3.800 87.544 1.00 46.53 319 CYS A O 1
ATOM 2537 N N . ASP A 1 320 ? -27.618 -3.593 86.659 1.00 46.97 320 ASP A N 1
ATOM 2538 C CA . ASP A 1 320 ? -28.183 -2.779 87.754 1.00 46.97 320 ASP A CA 1
ATOM 2539 C C . ASP A 1 320 ? -28.770 -3.611 88.920 1.00 46.97 320 ASP A C 1
ATOM 2541 O O . ASP A 1 320 ? -29.380 -3.060 89.828 1.00 46.97 320 ASP A O 1
ATOM 2545 N N . ILE A 1 321 ? -28.602 -4.942 88.921 1.00 49.56 321 ILE A N 1
ATOM 2546 C CA . ILE A 1 321 ? -29.107 -5.849 89.984 1.00 49.56 321 ILE A CA 1
ATOM 2547 C C . ILE A 1 321 ? -27.956 -6.397 90.865 1.00 49.56 321 ILE A C 1
ATOM 2549 O O . ILE A 1 321 ? -28.155 -7.266 91.708 1.00 49.56 321 ILE A O 1
ATOM 2553 N N . LEU A 1 322 ? -26.730 -5.887 90.703 1.00 46.66 322 LEU A N 1
ATOM 2554 C CA . LEU A 1 322 ? -25.542 -6.341 91.447 1.00 46.66 322 LEU A CA 1
ATOM 2555 C C . LEU A 1 322 ? -24.759 -5.197 92.119 1.00 46.66 322 LEU A C 1
ATOM 2557 O O . LEU A 1 322 ? -23.534 -5.267 92.228 1.00 46.66 322 LEU A O 1
ATOM 2561 N N . LEU A 1 323 ? -25.473 -4.173 92.595 1.00 42.53 323 LEU A N 1
ATOM 2562 C CA . LEU A 1 323 ? -24.957 -3.151 93.509 1.00 42.53 323 LEU A CA 1
ATOM 2563 C C . LEU A 1 323 ? -25.926 -2.919 94.667 1.00 42.53 323 LEU A C 1
ATOM 2565 O O . LEU A 1 323 ? -27.120 -2.675 94.383 1.00 42.53 323 LEU A O 1
#